Protein AF-K5CPZ2-F1 (afdb_monomer_lite)

Structure (mmCIF, N/CA/C/O backbone):
data_AF-K5CPZ2-F1
#
_entry.id   AF-K5CPZ2-F1
#
loop_
_atom_site.group_PDB
_atom_site.id
_atom_site.type_symbol
_atom_site.label_atom_id
_atom_site.label_alt_id
_atom_site.label_comp_id
_atom_site.label_asym_id
_atom_site.label_entity_id
_atom_site.label_seq_id
_atom_site.pdbx_PDB_ins_code
_atom_site.Cartn_x
_atom_site.Cartn_y
_atom_site.Cartn_z
_atom_site.occupancy
_atom_site.B_iso_or_equiv
_atom_site.auth_seq_id
_atom_site.auth_comp_id
_atom_site.auth_asym_id
_atom_site.auth_atom_id
_atom_site.pdbx_PDB_model_num
ATOM 1 N N . MET A 1 1 ? -1.931 34.392 11.002 1.00 60.34 1 MET A N 1
ATOM 2 C CA . MET A 1 1 ? -0.733 35.087 10.470 1.00 60.34 1 MET A CA 1
ATOM 3 C C . MET A 1 1 ? 0.086 34.221 9.516 1.00 60.34 1 MET A C 1
ATOM 5 O O . MET A 1 1 ? 0.425 34.703 8.446 1.00 60.34 1 MET A O 1
ATOM 9 N N . THR A 1 2 ? 0.396 32.967 9.857 1.00 74.12 2 THR A N 1
ATOM 10 C CA . THR A 1 2 ? 1.264 32.082 9.046 1.00 74.12 2 THR A CA 1
ATOM 11 C C . THR A 1 2 ? 0.747 31.821 7.627 1.00 74.12 2 THR A C 1
ATOM 13 O O . THR A 1 2 ? 1.532 31.795 6.687 1.00 74.12 2 THR A O 1
ATOM 16 N N . THR A 1 3 ? -0.570 31.722 7.444 1.00 72.00 3 THR A N 1
ATOM 17 C CA . THR A 1 3 ? -1.214 31.569 6.127 1.00 72.00 3 THR A CA 1
ATOM 18 C C . THR A 1 3 ? -1.047 32.790 5.220 1.00 72.00 3 THR A C 1
ATOM 20 O O . THR A 1 3 ? -0.845 32.637 4.022 1.00 72.00 3 THR A O 1
ATOM 23 N N . ILE A 1 4 ? -1.066 34.003 5.779 1.00 77.56 4 ILE A N 1
ATOM 24 C CA . ILE A 1 4 ? -0.831 35.244 5.020 1.00 77.56 4 ILE A CA 1
ATOM 25 C C . ILE A 1 4 ? 0.628 35.294 4.548 1.00 77.56 4 ILE A C 1
ATOM 27 O O . ILE A 1 4 ? 0.902 35.601 3.392 1.00 77.56 4 ILE A O 1
ATOM 31 N N . LEU A 1 5 ? 1.563 34.915 5.423 1.00 76.44 5 LEU A N 1
ATOM 32 C CA . LEU A 1 5 ? 2.985 34.774 5.095 1.00 76.44 5 LEU A CA 1
ATOM 33 C C . LEU A 1 5 ? 3.212 33.765 3.960 1.00 76.44 5 LEU A C 1
ATOM 35 O O . LEU A 1 5 ? 3.989 34.025 3.043 1.00 76.44 5 LEU A O 1
ATOM 39 N N . ALA A 1 6 ? 2.490 32.645 3.987 1.00 70.81 6 ALA A N 1
ATOM 40 C CA . ALA A 1 6 ? 2.559 31.622 2.951 1.00 70.81 6 ALA A CA 1
ATOM 41 C C . ALA A 1 6 ? 2.149 32.149 1.569 1.00 70.81 6 ALA A C 1
ATOM 43 O O . ALA A 1 6 ? 2.820 31.844 0.586 1.00 70.81 6 ALA A O 1
ATOM 44 N N . LEU A 1 7 ? 1.107 32.986 1.496 1.00 76.06 7 LEU A N 1
ATOM 45 C CA . LEU A 1 7 ? 0.653 33.599 0.242 1.00 76.06 7 LEU A CA 1
ATOM 46 C C . LEU A 1 7 ? 1.695 34.547 -0.364 1.00 76.06 7 LEU A C 1
ATOM 48 O O . LEU A 1 7 ? 1.800 34.626 -1.576 1.00 76.06 7 LEU A O 1
ATOM 52 N N . VAL A 1 8 ? 2.514 35.223 0.442 1.00 79.00 8 VAL A N 1
ATOM 53 C CA . VAL A 1 8 ? 3.599 36.078 -0.084 1.00 79.00 8 VAL A CA 1
ATOM 54 C C . VAL A 1 8 ? 4.792 35.242 -0.567 1.00 79.00 8 VAL A C 1
ATOM 56 O O . VAL A 1 8 ? 5.501 35.613 -1.503 1.00 79.00 8 VAL A O 1
ATOM 59 N N . ILE A 1 9 ? 5.035 34.100 0.077 1.00 79.31 9 ILE A N 1
ATOM 60 C CA . ILE A 1 9 ? 6.154 33.202 -0.240 1.00 79.31 9 ILE A CA 1
ATOM 61 C C . ILE A 1 9 ? 5.855 32.349 -1.483 1.00 79.31 9 ILE A C 1
ATOM 63 O O . ILE A 1 9 ? 6.779 32.005 -2.229 1.00 79.31 9 ILE A O 1
ATOM 67 N N . ILE A 1 10 ? 4.580 32.031 -1.734 1.00 79.50 10 ILE A N 1
ATOM 68 C CA . ILE A 1 10 ? 4.156 31.134 -2.817 1.00 79.50 10 ILE A CA 1
ATOM 69 C C . ILE A 1 10 ? 4.557 31.654 -4.202 1.00 79.50 10 ILE A C 1
ATOM 71 O O . ILE A 1 10 ? 5.011 30.865 -5.035 1.00 79.50 10 ILE A O 1
ATOM 75 N N . ASP A 1 11 ? 4.485 32.971 -4.400 1.00 78.06 11 ASP A N 1
ATOM 76 C CA . ASP A 1 11 ? 4.801 33.634 -5.667 1.00 78.06 11 ASP A CA 1
ATOM 77 C C . ASP A 1 11 ? 6.312 33.670 -5.937 1.00 78.06 11 ASP A C 1
ATOM 79 O O . ASP A 1 11 ? 6.737 33.679 -7.090 1.00 78.06 11 ASP A O 1
ATOM 83 N N . LYS A 1 12 ? 7.145 33.626 -4.885 1.00 82.00 12 LYS A N 1
ATOM 84 C CA . LYS A 1 12 ? 8.615 33.645 -5.005 1.00 82.00 12 LYS A CA 1
ATOM 85 C C . LYS A 1 12 ? 9.232 32.254 -5.158 1.00 82.00 12 LYS A C 1
ATOM 87 O O . LYS A 1 12 ? 10.165 32.074 -5.933 1.00 82.00 12 LYS A O 1
ATOM 92 N N . VAL A 1 13 ? 8.756 31.275 -4.386 1.00 81.69 13 VAL A N 1
ATOM 93 C CA . VAL A 1 13 ? 9.360 29.925 -4.306 1.00 81.69 13 VAL A CA 1
ATOM 94 C C . VAL A 1 13 ? 8.735 28.958 -5.316 1.00 81.69 13 VAL A C 1
ATOM 96 O O . VAL A 1 13 ? 9.373 27.994 -5.753 1.00 81.69 13 VAL A O 1
ATOM 99 N N . GLY A 1 14 ? 7.493 29.225 -5.717 1.00 81.88 14 GLY A N 1
ATOM 100 C CA . GLY A 1 14 ? 6.707 28.362 -6.582 1.00 81.88 14 GLY A CA 1
ATOM 101 C C . GLY A 1 14 ? 5.971 27.267 -5.805 1.00 81.88 14 GLY A C 1
ATOM 102 O O . GLY A 1 14 ? 6.517 26.592 -4.927 1.00 81.88 14 GLY A O 1
ATOM 103 N N . ARG A 1 15 ? 4.710 27.048 -6.190 1.00 83.56 15 ARG A N 1
ATOM 104 C CA . ARG A 1 15 ? 3.744 26.157 -5.520 1.00 83.56 15 ARG A CA 1
ATOM 105 C C . ARG A 1 15 ? 4.263 24.736 -5.301 1.00 83.56 15 ARG A C 1
ATOM 107 O O . ARG A 1 15 ? 4.222 24.220 -4.190 1.00 83.56 15 ARG A O 1
ATOM 114 N N . LYS A 1 16 ? 4.805 24.113 -6.353 1.00 84.62 16 LYS A N 1
ATOM 115 C CA . LYS A 1 16 ? 5.287 22.721 -6.312 1.00 84.62 16 LYS A CA 1
ATOM 116 C C . LYS A 1 16 ? 6.431 22.539 -5.309 1.00 84.62 16 LYS A C 1
ATOM 118 O O . LYS A 1 16 ? 6.420 21.586 -4.539 1.00 84.62 16 LYS A O 1
ATOM 123 N N . LYS A 1 17 ? 7.399 23.461 -5.293 1.00 85.38 17 LYS A N 1
ATOM 124 C CA . LYS A 1 17 ? 8.541 23.407 -4.368 1.00 85.38 17 LYS A CA 1
ATOM 125 C C . LYS A 1 17 ? 8.099 23.644 -2.924 1.00 85.38 17 LYS A C 1
ATOM 127 O O . LYS A 1 17 ? 8.546 22.928 -2.034 1.00 85.38 17 LYS A O 1
ATOM 132 N N . LEU A 1 18 ? 7.171 24.577 -2.702 1.00 85.69 18 LEU A N 1
ATOM 133 C CA . LEU A 1 18 ? 6.622 24.863 -1.374 1.00 85.69 18 LEU A CA 1
ATOM 134 C C . LEU A 1 18 ? 5.892 23.653 -0.757 1.00 85.69 18 LEU A C 1
ATOM 136 O O . LEU A 1 18 ? 5.996 23.413 0.448 1.00 85.69 18 LEU A O 1
ATOM 140 N N . VAL A 1 19 ? 5.206 22.850 -1.581 1.00 88.62 19 VAL A N 1
ATOM 141 C CA . VAL A 1 19 ? 4.603 21.581 -1.136 1.00 88.62 19 VAL A CA 1
ATOM 142 C C . VAL A 1 19 ? 5.676 20.589 -0.691 1.00 88.62 19 VAL A C 1
ATOM 144 O O . VAL A 1 19 ? 5.592 20.068 0.416 1.00 88.62 19 VAL A O 1
ATOM 147 N N . TYR A 1 20 ? 6.722 20.378 -1.494 1.00 88.88 20 TYR A N 1
ATOM 148 C CA . TYR A 1 20 ? 7.798 19.448 -1.130 1.00 88.88 20 TYR A CA 1
ATOM 149 C C . TYR A 1 20 ? 8.507 19.835 0.169 1.00 88.88 20 TYR A C 1
ATOM 151 O O . TYR A 1 20 ? 8.677 18.983 1.041 1.00 88.88 20 TYR A O 1
ATOM 159 N N . TYR A 1 21 ? 8.870 21.112 0.333 1.00 89.06 21 TYR A N 1
ATOM 160 C CA . TYR A 1 21 ? 9.529 21.570 1.557 1.00 89.06 21 TYR A CA 1
ATOM 161 C C . TYR A 1 21 ? 8.632 21.400 2.785 1.00 89.06 21 TYR A C 1
ATOM 163 O O . TYR A 1 21 ? 9.081 20.869 3.800 1.00 89.06 21 TYR A O 1
ATOM 171 N N . GLY A 1 22 ? 7.350 21.756 2.691 1.00 89.44 22 GLY A N 1
ATOM 172 C CA . GLY A 1 22 ? 6.429 21.569 3.810 1.00 89.44 22 GLY A CA 1
ATOM 173 C C . GLY A 1 22 ? 6.207 20.108 4.176 1.00 89.44 22 GLY A C 1
ATOM 174 O O . GLY A 1 22 ? 6.285 19.765 5.353 1.00 89.44 22 GLY A O 1
ATOM 175 N N . VAL A 1 23 ? 5.988 19.237 3.185 1.00 91.31 23 VAL A N 1
ATOM 176 C CA . VAL A 1 23 ? 5.825 17.789 3.408 1.00 91.31 23 VAL A CA 1
ATOM 177 C C . VAL A 1 23 ? 7.081 17.192 4.038 1.00 91.31 23 VAL A C 1
ATOM 179 O O . VAL A 1 23 ? 6.968 16.445 5.006 1.00 91.31 23 VAL A O 1
ATOM 182 N N . SER A 1 24 ? 8.275 17.571 3.574 1.00 93.25 24 SER A N 1
ATOM 183 C CA . SER A 1 24 ? 9.522 17.119 4.204 1.00 93.25 24 SER A CA 1
ATOM 184 C C . SER A 1 24 ? 9.638 17.572 5.666 1.00 93.25 24 SER A C 1
ATOM 186 O O . SER A 1 24 ? 9.977 16.760 6.524 1.00 93.25 24 SER A O 1
ATOM 188 N N . GLY A 1 25 ? 9.267 18.819 5.982 1.00 92.12 25 GLY A N 1
ATOM 189 C CA . GLY A 1 25 ? 9.257 19.325 7.359 1.00 92.12 25 GLY A CA 1
ATOM 190 C C . GLY A 1 25 ? 8.255 18.593 8.255 1.00 92.12 25 GLY A C 1
ATOM 191 O O . GLY A 1 25 ? 8.568 18.271 9.401 1.00 92.12 25 GLY A O 1
ATOM 192 N N . MET A 1 26 ? 7.083 18.247 7.718 1.00 93.25 26 MET A N 1
ATOM 193 C CA . MET A 1 26 ? 6.083 17.440 8.422 1.00 93.25 26 MET A CA 1
ATOM 194 C C . MET A 1 26 ? 6.595 16.027 8.726 1.00 93.25 26 MET A C 1
ATOM 196 O O . MET A 1 26 ? 6.479 15.576 9.864 1.00 93.25 26 MET A O 1
ATOM 200 N N . VAL A 1 27 ? 7.212 15.354 7.748 1.00 94.62 27 VAL A N 1
ATOM 201 C CA . VAL A 1 27 ? 7.790 14.010 7.931 1.00 94.62 27 VAL A CA 1
ATOM 202 C C . VAL A 1 27 ? 8.879 14.022 9.002 1.00 94.62 27 VAL A C 1
ATOM 204 O O . VAL A 1 27 ? 8.856 13.188 9.903 1.00 94.62 27 VAL A O 1
ATOM 207 N N . VAL A 1 28 ? 9.793 14.994 8.955 1.00 94.44 28 VAL A N 1
ATOM 208 C CA . VAL A 1 28 ? 10.861 15.125 9.960 1.00 94.44 28 VAL A CA 1
ATOM 209 C C . VAL A 1 28 ? 10.276 15.356 11.353 1.00 94.44 28 VAL A C 1
ATOM 211 O O . VAL A 1 28 ? 10.689 14.701 12.307 1.00 94.44 28 VAL A O 1
ATOM 214 N N . SER A 1 29 ? 9.276 16.231 11.470 1.00 92.94 29 SER A N 1
ATOM 215 C CA . SER A 1 29 ? 8.622 16.511 12.754 1.00 92.94 29 SER A CA 1
ATOM 216 C C . SER A 1 29 ? 7.968 15.263 13.346 1.00 92.94 29 SER A C 1
ATOM 218 O O . SER A 1 29 ? 8.125 14.992 14.532 1.00 92.94 29 SER A O 1
ATOM 220 N N . LEU A 1 30 ? 7.276 14.471 12.521 1.00 93.31 30 LEU A N 1
ATOM 221 C CA . LEU A 1 30 ? 6.636 13.227 12.953 1.00 93.31 30 LEU A CA 1
ATOM 222 C C . LEU A 1 30 ? 7.654 12.166 13.380 1.00 93.31 30 LEU A C 1
ATOM 224 O O . LEU A 1 30 ? 7.434 11.495 14.385 1.00 93.31 30 LEU A O 1
ATOM 228 N N . ILE A 1 31 ? 8.778 12.041 12.668 1.00 93.56 31 ILE A N 1
ATOM 229 C CA . ILE A 1 31 ? 9.867 11.138 13.064 1.00 93.56 31 ILE A CA 1
ATOM 230 C C . ILE A 1 31 ? 10.432 11.556 14.426 1.00 93.56 31 ILE A C 1
ATOM 232 O O . ILE A 1 31 ? 10.610 10.707 15.293 1.00 93.56 31 ILE A O 1
ATOM 236 N N . LEU A 1 32 ? 10.671 12.851 14.648 1.00 88.94 32 LEU A N 1
ATOM 237 C CA . LEU A 1 32 ? 11.219 13.358 15.912 1.00 88.94 32 LEU A CA 1
ATOM 238 C C . LEU A 1 32 ? 10.242 13.209 17.084 1.00 88.94 32 LEU A C 1
ATOM 240 O O . LEU A 1 32 ? 10.661 12.846 18.181 1.00 88.94 32 LEU A O 1
ATOM 244 N N . ILE A 1 33 ? 8.943 13.417 16.851 1.00 90.88 33 ILE A N 1
ATOM 245 C CA . ILE A 1 33 ? 7.898 13.133 17.845 1.00 90.88 33 ILE A CA 1
ATOM 246 C C . ILE A 1 33 ? 7.850 11.627 18.145 1.00 90.88 33 ILE A C 1
ATOM 248 O O . ILE A 1 33 ? 7.795 11.236 19.308 1.00 90.88 33 ILE A O 1
ATOM 252 N N . GLY A 1 34 ? 7.933 10.773 17.122 1.00 87.44 34 GLY A N 1
ATOM 253 C CA . GLY A 1 34 ? 7.995 9.320 17.298 1.00 87.44 34 GLY A CA 1
ATOM 254 C C . GLY A 1 34 ? 9.217 8.874 18.105 1.00 87.44 34 GLY A C 1
ATOM 255 O O . GLY A 1 34 ? 9.087 8.080 19.033 1.00 87.44 34 GLY A O 1
ATOM 256 N N . LEU A 1 35 ? 10.395 9.434 17.818 1.00 87.44 35 LEU A N 1
ATOM 257 C CA . LEU A 1 35 ? 11.619 9.176 18.582 1.00 87.44 35 LEU A CA 1
ATOM 258 C C . LEU A 1 35 ? 11.507 9.651 20.033 1.00 87.44 35 LEU A C 1
ATOM 260 O O . LEU A 1 35 ? 12.000 8.966 20.927 1.00 87.44 35 LEU A O 1
ATOM 264 N N . TYR A 1 36 ? 10.833 10.776 20.282 1.00 87.50 36 TYR A N 1
ATOM 265 C CA . TYR A 1 36 ? 10.549 11.232 21.642 1.00 87.50 36 TYR A CA 1
ATOM 266 C C . TYR A 1 36 ? 9.700 10.214 22.413 1.00 87.50 36 TYR A C 1
ATOM 268 O O . TYR A 1 36 ? 10.020 9.908 23.555 1.00 87.50 36 TYR A O 1
ATOM 276 N N . PHE A 1 37 ? 8.674 9.623 21.798 1.00 86.19 37 PHE A N 1
ATOM 277 C CA . PHE A 1 37 ? 7.876 8.589 22.467 1.00 86.19 37 PHE A CA 1
ATOM 278 C C . PHE A 1 37 ? 8.638 7.276 22.704 1.00 86.19 37 PHE A C 1
ATOM 280 O O . PHE A 1 37 ? 8.313 6.560 23.644 1.00 86.19 37 PHE A O 1
ATOM 287 N N . LEU A 1 38 ? 9.651 6.959 21.890 1.00 83.69 38 LEU A N 1
ATOM 288 C CA . LEU A 1 38 ? 10.445 5.733 22.042 1.00 83.69 38 LEU A CA 1
ATOM 289 C C . LEU A 1 38 ? 11.612 5.873 23.031 1.00 83.69 38 LEU A C 1
ATOM 291 O O . LEU A 1 38 ? 11.904 4.936 23.766 1.00 83.69 38 LEU A O 1
ATOM 295 N N . PHE A 1 39 ? 12.293 7.022 23.044 1.00 84.31 39 PHE A N 1
ATOM 296 C CA . PHE A 1 39 ? 13.533 7.226 23.809 1.00 84.31 39 PHE A CA 1
ATOM 297 C C . PHE A 1 39 ? 13.438 8.336 24.864 1.00 84.31 39 PHE A C 1
ATOM 299 O O . PHE A 1 39 ? 14.357 8.496 25.670 1.00 84.31 39 PHE A O 1
ATOM 306 N N . GLY A 1 40 ? 12.349 9.108 24.884 1.00 76.19 40 GLY A N 1
ATOM 307 C CA . GLY A 1 40 ? 12.205 10.304 25.718 1.00 76.19 40 GLY A CA 1
ATOM 308 C C . GLY A 1 40 ? 12.276 10.029 27.216 1.00 76.19 40 GLY A C 1
ATOM 309 O O . GLY A 1 40 ? 12.903 10.810 27.931 1.00 76.19 40 GLY A O 1
ATOM 310 N N . GLU A 1 41 ? 11.731 8.898 27.678 1.00 71.94 41 GLU A N 1
ATOM 311 C CA . GLU A 1 41 ? 11.833 8.481 29.085 1.00 71.94 41 GLU A CA 1
ATOM 312 C C . GLU A 1 41 ? 13.268 8.085 29.461 1.00 71.94 41 GLU A C 1
ATOM 314 O O . GLU A 1 41 ? 13.763 8.479 30.513 1.00 71.94 41 GLU A O 1
ATOM 319 N N . THR A 1 42 ? 13.982 7.379 28.575 1.00 76.44 42 THR A N 1
ATOM 320 C CA . THR A 1 42 ? 15.369 6.940 28.832 1.00 76.44 42 THR A CA 1
ATOM 321 C C . THR A 1 42 ? 16.382 8.086 28.826 1.00 76.44 42 THR A C 1
ATOM 323 O O . THR A 1 42 ? 17.386 8.029 29.530 1.00 76.44 42 THR A O 1
ATOM 326 N N . LEU A 1 43 ? 16.116 9.137 28.045 1.00 75.31 43 LEU A N 1
ATOM 327 C CA . LEU A 1 43 ? 16.991 10.301 27.879 1.00 75.31 43 LEU A CA 1
ATOM 328 C C . LEU A 1 43 ? 16.560 11.507 28.735 1.00 75.31 43 LEU A C 1
ATOM 330 O O . LEU A 1 43 ? 17.177 12.566 28.638 1.00 75.31 43 LEU A O 1
ATOM 334 N N . ASN A 1 44 ? 15.514 11.356 29.560 1.00 78.69 44 ASN A N 1
ATOM 335 C CA . ASN A 1 44 ? 14.931 12.398 30.415 1.00 78.69 44 ASN A CA 1
ATOM 336 C C . ASN A 1 44 ? 14.679 13.729 29.670 1.00 78.69 44 ASN A C 1
ATOM 338 O O . ASN A 1 44 ? 15.002 14.821 30.148 1.00 78.69 44 ASN A O 1
ATOM 342 N N . VAL A 1 45 ? 14.150 13.640 28.445 1.00 79.81 45 VAL A N 1
ATOM 343 C CA . VAL A 1 45 ? 13.950 14.806 27.573 1.00 79.81 45 VAL A CA 1
ATOM 344 C C . VAL A 1 45 ? 12.695 15.570 28.001 1.00 79.81 45 VAL A C 1
ATOM 346 O O . VAL A 1 45 ? 11.605 15.006 28.105 1.00 79.81 45 VAL A O 1
ATOM 349 N N . SER A 1 46 ? 12.833 16.884 28.203 1.00 84.62 46 SER A N 1
ATOM 350 C CA . SER A 1 46 ? 11.728 17.768 28.599 1.00 84.62 46 SER A CA 1
ATOM 351 C C . SER A 1 46 ? 10.554 17.729 27.609 1.00 84.62 46 SER A C 1
ATOM 353 O O . SER A 1 46 ? 10.748 17.699 26.393 1.00 84.62 46 SER A O 1
ATOM 355 N N . SER A 1 47 ? 9.326 17.832 28.124 1.00 83.06 47 SER A N 1
ATOM 356 C CA . SER A 1 47 ? 8.085 17.932 27.336 1.00 83.06 47 SER A CA 1
ATOM 357 C C . SER A 1 47 ? 8.035 19.156 26.411 1.00 83.06 47 SER A C 1
ATOM 359 O O . SER A 1 47 ? 7.291 19.166 25.428 1.00 83.06 47 SER A O 1
ATOM 361 N N . LEU A 1 48 ? 8.879 20.164 26.663 1.00 86.88 48 LEU A N 1
ATOM 362 C CA . LEU A 1 48 ? 9.078 21.297 25.758 1.00 86.88 48 LEU A CA 1
ATOM 363 C C . LEU A 1 48 ? 9.594 20.860 24.383 1.00 86.88 48 LEU A C 1
ATOM 365 O O . LEU A 1 48 ? 9.231 21.470 23.380 1.00 86.88 48 LEU A O 1
ATOM 369 N N . PHE A 1 49 ? 10.392 19.792 24.316 1.00 85.75 49 PHE A N 1
ATOM 370 C CA . PHE A 1 49 ? 10.893 19.251 23.054 1.00 85.75 49 PHE A CA 1
ATOM 371 C C . PHE A 1 49 ? 9.731 18.811 22.156 1.00 85.75 49 PHE A C 1
ATOM 373 O O . PHE A 1 49 ? 9.627 19.255 21.014 1.00 85.75 49 PHE A O 1
ATOM 380 N N . LEU A 1 50 ? 8.796 18.024 22.700 1.00 88.62 50 LEU A N 1
ATOM 381 C CA . LEU A 1 50 ? 7.598 17.591 21.979 1.00 88.62 50 LEU A CA 1
ATOM 382 C C . LEU A 1 50 ? 6.760 18.787 21.518 1.00 88.62 50 LEU A C 1
ATOM 384 O O . LEU A 1 50 ? 6.334 18.825 20.364 1.00 88.62 50 LEU A O 1
ATOM 388 N N . LEU A 1 51 ? 6.562 19.779 22.391 1.00 90.38 51 LEU A N 1
ATOM 389 C CA . LEU A 1 51 ? 5.785 20.972 22.056 1.00 90.38 51 LEU A CA 1
ATOM 390 C C . LEU A 1 51 ? 6.401 21.742 20.879 1.00 90.38 51 LEU A C 1
ATOM 392 O O . LEU A 1 51 ? 5.678 22.151 19.971 1.00 90.38 51 LEU A O 1
ATOM 396 N N . VAL A 1 52 ? 7.726 21.908 20.861 1.00 92.50 52 VAL A N 1
ATOM 397 C CA . VAL A 1 52 ? 8.434 22.605 19.776 1.00 92.50 52 VAL A CA 1
ATOM 398 C C . VAL A 1 52 ? 8.244 21.885 18.442 1.00 92.50 52 VAL A C 1
ATOM 400 O O . VAL A 1 52 ? 7.872 22.530 17.460 1.00 92.50 52 VAL A O 1
ATOM 403 N N . PHE A 1 53 ? 8.426 20.562 18.387 1.00 91.88 53 PHE A N 1
ATOM 404 C CA . PHE A 1 53 ? 8.239 19.816 17.132 1.00 91.88 53 PHE A CA 1
ATOM 405 C C . PHE A 1 53 ? 6.783 19.740 16.697 1.00 91.88 53 PHE A C 1
ATOM 407 O O . PHE A 1 53 ? 6.499 19.782 15.500 1.00 91.88 53 PHE A O 1
ATOM 414 N N . PHE A 1 54 ? 5.851 19.699 17.645 1.00 91.75 54 PHE A N 1
ATOM 415 C CA . PHE A 1 54 ? 4.432 19.763 17.332 1.00 91.75 54 PHE A CA 1
ATOM 416 C C . PHE A 1 54 ? 4.046 21.121 16.725 1.00 91.75 54 PHE A C 1
ATOM 418 O O . PHE A 1 54 ? 3.380 21.179 15.691 1.00 91.75 54 PHE A O 1
ATOM 425 N N . LEU A 1 55 ? 4.517 22.229 17.304 1.00 91.56 55 LEU A N 1
ATOM 426 C CA . LEU A 1 55 ? 4.290 23.565 16.745 1.00 91.56 55 LEU A CA 1
ATOM 427 C C . LEU A 1 55 ? 4.982 23.744 15.389 1.00 91.56 55 LEU A C 1
ATOM 429 O O . LEU A 1 55 ? 4.407 24.351 14.484 1.00 91.56 55 LEU A O 1
ATOM 433 N N . PHE A 1 56 ? 6.178 23.178 15.221 1.00 92.00 56 PHE A N 1
ATOM 434 C CA . PHE A 1 56 ? 6.885 23.177 13.943 1.00 92.00 56 PHE A CA 1
ATOM 435 C C . PHE A 1 56 ? 6.121 22.385 12.869 1.00 92.00 56 PHE A C 1
ATOM 437 O O . PHE A 1 56 ? 5.961 22.875 11.751 1.00 92.00 56 PHE A O 1
ATOM 444 N N . TYR A 1 57 ? 5.541 21.233 13.218 1.00 93.31 57 TYR A N 1
ATOM 445 C CA . TYR A 1 57 ? 4.648 20.482 12.333 1.00 93.31 57 TYR A CA 1
ATOM 446 C C . TYR A 1 57 ? 3.448 21.328 11.883 1.00 93.31 57 TYR A C 1
ATOM 448 O O . TYR A 1 57 ? 3.174 21.437 10.683 1.00 93.31 57 TYR A O 1
ATOM 456 N N . VAL A 1 58 ? 2.757 21.976 12.830 1.00 90.44 58 VAL A N 1
ATOM 457 C CA . VAL A 1 58 ? 1.604 22.845 12.532 1.00 90.44 58 VAL A CA 1
ATOM 458 C C . VAL A 1 58 ? 2.019 24.011 11.633 1.00 90.44 58 VAL A C 1
ATOM 460 O O . VAL A 1 58 ? 1.305 24.347 10.685 1.00 90.44 58 VAL A O 1
ATOM 463 N N . PHE A 1 59 ? 3.191 24.597 11.878 1.00 90.69 59 PHE A N 1
ATOM 464 C CA . PHE A 1 59 ? 3.750 25.656 11.045 1.00 90.69 59 PHE A CA 1
ATOM 465 C C . PHE A 1 59 ? 4.023 25.181 9.608 1.00 90.69 59 PHE A C 1
ATOM 467 O O . PHE A 1 59 ? 3.565 25.821 8.656 1.00 90.69 59 PHE A O 1
ATOM 474 N N . CYS A 1 60 ? 4.701 24.042 9.432 1.00 89.62 60 CYS A N 1
ATOM 475 C CA . CYS A 1 60 ? 4.975 23.459 8.115 1.00 89.62 60 CYS A CA 1
ATOM 476 C C . CYS A 1 60 ? 3.688 23.129 7.349 1.00 89.62 60 CYS A C 1
ATOM 478 O O . CYS A 1 60 ? 3.605 23.390 6.146 1.00 89.62 60 CYS A O 1
ATOM 480 N N . CYS A 1 61 ? 2.670 22.611 8.038 1.00 88.56 61 CYS A N 1
ATOM 481 C CA . CYS A 1 61 ? 1.364 22.328 7.448 1.00 88.56 61 CYS A CA 1
ATOM 482 C C . CYS A 1 61 ? 0.654 23.615 6.988 1.00 88.56 61 CYS A C 1
ATOM 484 O O . CYS A 1 61 ? 0.204 23.708 5.841 1.00 88.56 61 CYS A O 1
ATOM 486 N N . ALA A 1 62 ? 0.625 24.640 7.847 1.00 86.31 62 ALA A N 1
ATOM 487 C CA . ALA A 1 62 ? -0.038 25.912 7.568 1.00 86.31 62 ALA A CA 1
ATOM 488 C C . ALA A 1 62 ? 0.579 26.667 6.378 1.00 86.31 62 ALA A C 1
ATOM 490 O O . ALA A 1 62 ? -0.156 27.272 5.594 1.00 86.31 62 ALA A O 1
ATOM 491 N N . VAL A 1 63 ? 1.909 26.629 6.230 1.00 85.88 63 VAL A N 1
ATOM 492 C CA . VAL A 1 63 ? 2.623 27.325 5.143 1.00 85.88 63 VAL A CA 1
ATOM 493 C C . VAL A 1 63 ? 2.568 26.562 3.816 1.00 85.88 63 VAL A C 1
ATOM 495 O O . VAL A 1 63 ? 2.689 27.160 2.750 1.00 85.88 63 VAL A O 1
ATOM 498 N N . SER A 1 64 ? 2.372 25.248 3.866 1.00 88.25 64 SER A N 1
ATOM 499 C CA . SER A 1 64 ? 2.463 24.380 2.698 1.00 88.25 64 SER A CA 1
ATOM 500 C C . SER A 1 64 ? 1.085 23.992 2.165 1.00 88.25 64 SER A C 1
ATOM 502 O O . SER A 1 64 ? 0.467 24.760 1.429 1.00 88.25 64 SER A O 1
ATOM 504 N N . ILE A 1 65 ? 0.578 22.816 2.539 1.00 83.88 65 ILE A N 1
ATOM 505 C CA . ILE A 1 65 ? -0.633 22.221 1.963 1.00 83.88 65 ILE A CA 1
ATOM 506 C C . ILE A 1 65 ? -1.845 23.132 2.166 1.00 83.88 65 ILE A C 1
ATOM 508 O O . ILE A 1 65 ? -2.591 23.358 1.215 1.00 83.88 65 ILE A O 1
ATOM 512 N N . CYS A 1 66 ? -2.010 23.709 3.359 1.00 81.81 66 CYS A N 1
ATOM 513 C CA . CYS A 1 66 ? -3.172 24.542 3.659 1.00 81.81 66 CYS A CA 1
ATOM 514 C C . CYS A 1 66 ? -3.268 25.752 2.722 1.00 81.81 66 CYS A C 1
ATOM 516 O O . CYS A 1 66 ? -4.324 25.989 2.151 1.00 81.81 66 CYS A O 1
ATOM 518 N N . ALA A 1 67 ? -2.180 26.494 2.510 1.00 82.62 67 ALA A N 1
ATOM 519 C CA . ALA A 1 67 ? -2.201 27.669 1.639 1.00 82.62 67 ALA A CA 1
ATOM 520 C C . ALA A 1 67 ? -2.230 27.294 0.146 1.00 82.62 67 ALA A C 1
ATOM 522 O O . ALA A 1 67 ? -2.987 27.878 -0.631 1.00 82.62 67 ALA A O 1
ATOM 523 N N . VAL A 1 68 ? -1.435 26.299 -0.260 1.00 84.69 68 VAL A N 1
ATOM 524 C CA . VAL A 1 68 ? -1.284 25.930 -1.675 1.00 84.69 68 VAL A CA 1
ATOM 525 C C . VAL A 1 68 ? -2.569 25.322 -2.243 1.00 84.69 68 VAL A C 1
ATOM 527 O O . VAL A 1 68 ? -2.915 25.620 -3.385 1.00 84.69 68 VAL A O 1
ATOM 530 N N . VAL A 1 69 ? -3.305 24.516 -1.469 1.00 83.38 69 VAL A N 1
ATOM 531 C CA . VAL A 1 69 ? -4.548 23.877 -1.941 1.00 83.38 69 VAL A CA 1
ATOM 532 C C . VAL A 1 69 ? -5.621 24.913 -2.278 1.00 83.38 69 VAL A C 1
ATOM 534 O O . VAL A 1 69 ? -6.239 24.811 -3.336 1.00 83.38 69 VAL A O 1
ATOM 537 N N . PHE A 1 70 ? -5.807 25.948 -1.452 1.00 80.06 70 PHE A N 1
ATOM 538 C CA . PHE A 1 70 ? -6.788 26.999 -1.752 1.00 80.06 70 PHE A CA 1
ATOM 539 C C . PHE A 1 70 ? -6.420 27.799 -3.008 1.00 80.06 70 PHE A C 1
ATOM 541 O O . PHE A 1 70 ? -7.302 28.131 -3.802 1.00 80.06 70 PHE A O 1
ATOM 548 N N . VAL A 1 71 ? -5.128 28.054 -3.235 1.00 82.69 71 VAL A N 1
ATOM 549 C CA . VAL A 1 71 ? -4.661 28.718 -4.461 1.00 82.69 71 VAL A CA 1
ATOM 550 C C . VAL A 1 71 ? -4.894 27.825 -5.681 1.00 82.69 71 VAL A C 1
ATOM 552 O O . VAL A 1 71 ? -5.503 28.272 -6.651 1.00 82.69 71 VAL A O 1
ATOM 555 N N . LEU A 1 72 ? -4.495 26.551 -5.623 1.00 83.12 72 LEU A N 1
ATOM 556 C CA . LEU A 1 72 ? -4.657 25.605 -6.733 1.00 83.12 72 LEU A CA 1
ATOM 557 C C . LEU A 1 72 ? -6.122 25.390 -7.118 1.00 83.12 72 LEU A C 1
ATOM 559 O O . LEU A 1 72 ? -6.450 25.404 -8.303 1.00 83.12 72 LEU A O 1
ATOM 563 N N . LEU A 1 73 ? -7.012 25.233 -6.135 1.00 81.31 73 LEU A N 1
ATOM 564 C CA . LEU A 1 73 ? -8.442 25.088 -6.402 1.00 81.31 73 LEU A CA 1
ATOM 565 C C . LEU A 1 73 ? -8.999 26.328 -7.112 1.00 81.31 73 LEU A C 1
ATOM 567 O O . LEU A 1 73 ? -9.780 26.200 -8.053 1.00 81.31 73 LEU A O 1
ATOM 571 N N . SER A 1 74 ? -8.553 27.526 -6.726 1.00 81.06 74 SER A N 1
ATOM 572 C CA . SER A 1 74 ? -8.982 28.762 -7.384 1.00 81.06 74 SER A CA 1
ATOM 573 C C . SER A 1 74 ? -8.474 28.880 -8.829 1.00 81.06 74 SER A C 1
ATOM 575 O O . SER A 1 74 ? -9.177 29.424 -9.678 1.00 81.06 74 SER A O 1
ATOM 577 N N . GLU A 1 75 ? -7.295 28.338 -9.142 1.00 84.31 75 GLU A N 1
ATOM 578 C CA . GLU A 1 75 ? -6.732 28.347 -10.499 1.00 84.31 75 GLU A CA 1
ATOM 579 C C . GLU A 1 75 ? -7.368 27.289 -11.412 1.00 84.31 75 GLU A C 1
ATOM 581 O O . GLU A 1 75 ? -7.488 27.513 -12.615 1.00 84.31 75 GLU A O 1
ATOM 586 N N . MET A 1 76 ? -7.803 26.159 -10.851 1.00 87.19 76 MET A N 1
ATOM 587 C CA . MET A 1 76 ? -8.342 25.024 -11.607 1.00 87.19 76 MET A CA 1
ATOM 588 C C . MET A 1 76 ? -9.735 25.294 -12.193 1.00 87.19 76 MET A C 1
ATOM 590 O O . MET A 1 76 ? -10.061 24.793 -13.269 1.00 87.19 76 MET A O 1
ATOM 594 N N . TYR A 1 77 ? -10.565 26.083 -11.503 1.00 85.62 77 TYR A N 1
ATOM 595 C CA . TYR A 1 77 ? -11.940 26.346 -11.932 1.00 85.62 77 TYR A CA 1
ATOM 596 C C . TYR A 1 77 ? -12.078 27.642 -12.754 1.00 85.62 77 TYR A C 1
ATOM 598 O O . TYR A 1 77 ? -11.497 28.681 -12.398 1.00 85.62 77 TYR A O 1
ATOM 606 N N . PRO A 1 78 ? -12.912 27.630 -13.817 1.00 87.31 78 PRO A N 1
ATOM 607 C CA . PRO A 1 78 ? -13.194 28.826 -14.600 1.00 87.31 78 PRO A CA 1
ATOM 608 C C . PRO A 1 78 ? -13.893 29.892 -13.746 1.00 87.31 78 PRO A C 1
ATOM 610 O O . PRO A 1 78 ? -14.651 29.586 -12.823 1.00 87.31 78 PRO A O 1
ATOM 613 N N . THR A 1 79 ? -13.658 31.166 -14.070 1.00 86.19 79 THR A N 1
ATOM 614 C CA . THR A 1 79 ? -14.071 32.329 -13.257 1.00 86.19 79 THR A CA 1
ATOM 615 C C . THR A 1 79 ? -15.564 32.361 -12.928 1.00 86.19 79 THR A C 1
ATOM 617 O O . THR A 1 79 ? -15.931 32.802 -11.844 1.00 86.19 79 THR A O 1
ATOM 620 N N . LYS A 1 80 ? -16.419 31.831 -13.813 1.00 89.31 80 LYS A N 1
ATOM 621 C CA . LYS A 1 80 ? -17.880 31.784 -13.633 1.00 89.31 80 LYS A CA 1
ATOM 622 C C . LYS A 1 80 ? -18.343 30.893 -12.472 1.00 89.31 80 LYS A C 1
ATOM 624 O O . LYS A 1 80 ? -19.365 31.187 -11.870 1.00 89.31 80 LYS A O 1
ATOM 629 N N . VAL A 1 81 ? -17.618 29.813 -12.163 1.00 89.81 81 VAL A N 1
ATOM 630 C CA . VAL A 1 81 ? -18.028 28.804 -11.155 1.00 89.81 81 VAL A CA 1
ATOM 631 C C . VAL A 1 81 ? -17.069 28.706 -9.971 1.00 89.81 81 VAL A C 1
ATOM 633 O O . VAL A 1 81 ? -17.323 27.966 -9.023 1.00 89.81 81 VAL A O 1
ATOM 636 N N . ARG A 1 82 ? -15.974 29.470 -10.002 1.00 88.12 82 ARG A N 1
ATOM 637 C CA . ARG A 1 82 ? -14.898 29.421 -9.009 1.00 88.12 82 ARG A CA 1
ATOM 638 C C . ARG A 1 82 ? -15.391 29.623 -7.577 1.00 88.12 82 ARG A C 1
ATOM 640 O O . ARG A 1 82 ? -15.010 28.855 -6.704 1.00 88.12 82 ARG A O 1
ATOM 647 N N . GLY A 1 83 ? -16.243 30.623 -7.340 1.00 86.81 83 GLY A N 1
ATOM 648 C CA . GLY A 1 83 ? -16.780 30.902 -6.002 1.00 86.81 83 GLY A CA 1
ATOM 649 C C . GLY A 1 83 ? -17.581 29.723 -5.445 1.00 86.81 83 GLY A C 1
ATOM 650 O O . GLY A 1 83 ? -17.304 29.256 -4.346 1.00 86.81 83 GLY A O 1
ATOM 651 N N . LEU A 1 84 ? -18.501 29.181 -6.251 1.00 89.44 84 LEU A N 1
ATOM 652 C CA . LEU A 1 84 ? -19.327 28.030 -5.879 1.00 89.44 84 LEU A CA 1
ATOM 653 C C . LEU A 1 84 ? -18.470 26.787 -5.585 1.00 89.44 84 LEU A C 1
ATOM 655 O O . LEU A 1 84 ? -18.640 26.145 -4.551 1.00 89.44 84 LEU A O 1
ATOM 659 N N . ALA A 1 85 ? -17.523 26.467 -6.471 1.00 87.69 85 ALA A N 1
ATOM 660 C CA . ALA A 1 85 ? -16.651 25.306 -6.318 1.00 87.69 85 ALA A CA 1
ATOM 661 C C . ALA A 1 85 ? -15.777 25.398 -5.054 1.00 87.69 85 ALA A C 1
ATOM 663 O O . ALA A 1 85 ? -15.639 24.416 -4.323 1.00 87.69 85 ALA A O 1
ATOM 664 N N . MET A 1 86 ? -15.242 26.586 -4.757 1.00 86.88 86 MET A N 1
ATOM 665 C CA . MET A 1 86 ? -14.468 26.833 -3.537 1.00 86.88 86 MET A CA 1
ATOM 666 C C . MET A 1 86 ? -15.320 26.670 -2.271 1.00 86.88 86 MET A C 1
ATOM 668 O O . MET A 1 86 ? -14.856 26.068 -1.301 1.00 86.88 86 MET A O 1
ATOM 672 N N . SER A 1 87 ? -16.570 27.142 -2.277 1.00 89.44 87 SER A N 1
ATOM 673 C CA . SER A 1 87 ? -17.494 26.972 -1.148 1.00 89.44 87 SER A CA 1
ATOM 674 C C . SER A 1 87 ? -17.869 25.508 -0.908 1.00 89.44 87 SER A C 1
ATOM 676 O O . SER A 1 87 ? -17.869 25.072 0.241 1.00 89.44 87 SER A O 1
ATOM 678 N N . ILE A 1 88 ? -18.129 24.730 -1.966 1.00 90.75 88 ILE A N 1
ATOM 679 C CA . ILE A 1 88 ? -18.435 23.292 -1.852 1.00 90.75 88 ILE A CA 1
ATOM 680 C C . ILE A 1 88 ? -17.230 22.526 -1.296 1.00 90.75 88 ILE A C 1
ATOM 682 O O . ILE A 1 88 ? -17.386 21.719 -0.381 1.00 90.75 88 ILE A O 1
ATOM 686 N N . ALA A 1 89 ? -16.023 22.805 -1.799 1.00 86.94 89 ALA A N 1
ATOM 687 C CA . ALA A 1 89 ? -14.799 22.180 -1.299 1.00 86.94 89 ALA A CA 1
ATOM 688 C C . ALA A 1 89 ? -14.545 22.521 0.179 1.00 86.94 89 ALA A C 1
ATOM 690 O O . ALA A 1 89 ? -14.218 21.638 0.971 1.00 86.94 89 ALA A O 1
ATOM 691 N N . GLY A 1 90 ? -14.750 23.785 0.568 1.00 87.94 90 GLY A N 1
ATOM 692 C CA . GLY A 1 90 ? -14.649 24.214 1.962 1.00 87.94 90 GLY A CA 1
ATOM 693 C C . GLY A 1 90 ? -15.675 23.523 2.858 1.00 87.94 90 GLY A C 1
ATOM 694 O O . GLY A 1 90 ? -15.321 23.010 3.914 1.00 87.94 90 GLY A O 1
ATOM 695 N N . PHE A 1 91 ? -16.933 23.450 2.425 1.00 92.06 91 PHE A N 1
ATOM 696 C CA . PHE A 1 91 ? -17.993 22.767 3.165 1.00 92.06 91 PHE A CA 1
ATOM 697 C C . PHE A 1 91 ? -17.699 21.272 3.353 1.00 92.06 91 PHE A C 1
ATOM 699 O O . PHE A 1 91 ? -17.805 20.762 4.467 1.00 92.06 91 PHE A O 1
ATOM 706 N N . ALA A 1 92 ? -17.247 20.586 2.298 1.00 91.31 92 ALA A N 1
ATOM 707 C CA . ALA A 1 92 ? -16.838 19.185 2.374 1.00 91.31 92 ALA A CA 1
ATOM 708 C C . ALA A 1 92 ? -15.661 18.978 3.343 1.00 91.31 92 ALA A C 1
ATOM 710 O O . ALA A 1 92 ? -15.673 18.030 4.129 1.00 91.31 92 ALA A O 1
ATOM 711 N N . LEU A 1 93 ? -14.678 19.888 3.336 1.00 87.69 93 LEU A N 1
ATOM 712 C CA . LEU A 1 93 ? -13.559 19.857 4.278 1.00 87.69 93 LEU A CA 1
ATOM 713 C C . LEU A 1 93 ? -14.043 19.996 5.728 1.00 87.69 93 LEU A C 1
ATOM 715 O O . LEU A 1 93 ? -13.620 19.219 6.579 1.00 87.69 93 LEU A O 1
ATOM 719 N N . TRP A 1 94 ? -14.947 20.939 6.005 1.00 89.94 94 TRP A N 1
ATOM 720 C CA . TRP A 1 94 ? -15.494 21.153 7.350 1.00 89.94 94 TRP A CA 1
ATOM 721 C C . TRP A 1 94 ? -16.363 19.993 7.841 1.00 89.94 94 TRP A C 1
ATOM 723 O O . TRP A 1 94 ? -16.295 19.635 9.015 1.00 89.94 94 TRP A O 1
ATOM 733 N N . ILE A 1 95 ? -17.144 19.363 6.960 1.00 93.88 95 ILE A N 1
ATOM 734 C CA . ILE A 1 95 ? -17.861 18.128 7.306 1.00 93.88 95 ILE A CA 1
ATOM 735 C C . ILE A 1 95 ? -16.865 17.017 7.628 1.00 93.88 95 ILE A C 1
ATOM 737 O O . ILE A 1 95 ? -17.019 16.335 8.638 1.00 93.88 95 ILE A O 1
ATOM 741 N N . GLY A 1 96 ? -15.836 16.841 6.797 1.00 89.38 96 GLY A N 1
ATOM 742 C CA . GLY A 1 96 ? -14.803 15.836 7.024 1.00 89.38 96 GLY A CA 1
ATOM 743 C C . GLY A 1 96 ? -14.117 16.016 8.378 1.00 89.38 96 GLY A C 1
ATOM 744 O O . GLY A 1 96 ? -14.007 15.057 9.140 1.00 89.38 96 GLY A O 1
ATOM 745 N N . THR A 1 97 ? -13.720 17.243 8.726 1.00 87.50 97 THR A N 1
ATOM 746 C CA . THR A 1 97 ? -13.091 17.528 10.025 1.00 87.50 97 THR A CA 1
ATOM 747 C C . THR A 1 97 ? -14.056 17.349 11.193 1.00 87.50 97 THR A C 1
ATOM 749 O O . THR A 1 97 ? -13.653 16.805 12.221 1.00 87.50 97 THR A O 1
ATOM 752 N N . TYR A 1 98 ? -15.328 17.726 11.038 1.00 91.69 98 TYR A N 1
ATOM 753 C CA . TYR A 1 98 ? -16.361 17.476 12.044 1.00 91.69 98 TYR A CA 1
ATOM 754 C C . TYR A 1 98 ? -16.559 15.977 12.296 1.00 91.69 98 TYR A C 1
ATOM 756 O O . TYR A 1 98 ? -16.520 15.535 13.445 1.00 91.69 98 TYR A O 1
ATOM 764 N N . LEU A 1 99 ? -16.712 15.184 11.232 1.00 90.69 99 LEU A N 1
ATOM 765 C CA . LEU A 1 99 ? -16.887 13.736 11.332 1.00 90.69 99 LEU A CA 1
ATOM 766 C C . LEU A 1 99 ? -15.671 13.074 11.971 1.00 90.69 99 LEU A C 1
ATOM 768 O O . LEU A 1 99 ? -15.840 12.283 12.890 1.00 90.69 99 LEU A O 1
ATOM 772 N N . ILE A 1 100 ? -14.454 13.429 11.549 1.00 85.81 100 ILE A N 1
ATOM 773 C CA . ILE A 1 100 ? -13.228 12.915 12.176 1.00 85.81 100 ILE A CA 1
ATOM 774 C C . ILE A 1 100 ? -13.209 13.278 13.665 1.00 85.81 100 ILE A C 1
ATOM 776 O O . ILE A 1 100 ? -12.933 12.413 14.494 1.00 85.81 100 ILE A O 1
ATOM 780 N N . GLY A 1 101 ? -13.558 14.515 14.025 1.00 84.44 101 GLY A N 1
ATOM 781 C CA . GLY A 1 101 ? -13.609 14.960 15.419 1.00 84.44 101 GLY A CA 1
ATOM 782 C C . GLY A 1 101 ? -14.596 14.170 16.284 1.00 84.44 101 GLY A C 1
ATOM 783 O O . GLY A 1 101 ? -14.274 13.853 17.425 1.00 84.44 101 GLY A O 1
ATOM 784 N N . GLN A 1 102 ? -15.764 13.811 15.747 1.00 89.69 102 GLN A N 1
ATOM 785 C CA . GLN A 1 102 ? -16.777 13.033 16.475 1.00 89.69 102 GLN A CA 1
ATOM 786 C C . GLN A 1 102 ? -16.489 11.527 16.482 1.00 89.69 102 GLN A C 1
ATOM 788 O O . GLN A 1 102 ? -16.726 10.846 17.479 1.00 89.69 102 GLN A O 1
ATOM 793 N N . LEU A 1 103 ? -15.960 10.995 15.381 1.00 85.25 103 LEU A N 1
ATOM 794 C CA . LEU A 1 103 ? -15.688 9.568 15.235 1.00 85.25 103 LEU A CA 1
ATOM 795 C C . LEU A 1 103 ? -14.423 9.148 15.979 1.00 85.25 103 LEU A C 1
ATOM 797 O O . LEU A 1 103 ? -14.384 8.038 16.493 1.00 85.25 103 LEU A O 1
ATOM 801 N N . THR A 1 104 ? -13.410 10.012 16.092 1.00 83.75 104 THR A N 1
ATOM 802 C CA . THR A 1 104 ? -12.128 9.642 16.722 1.00 83.75 104 THR A CA 1
ATOM 803 C C . THR A 1 104 ? -12.287 9.183 18.182 1.00 83.75 104 THR A C 1
ATOM 805 O O . THR A 1 104 ? -11.772 8.112 18.505 1.00 83.75 104 THR A O 1
ATOM 808 N N . PRO A 1 105 ? -13.027 9.882 19.070 1.00 83.88 105 PRO A N 1
ATOM 809 C CA . PRO A 1 105 ? -13.279 9.399 20.431 1.00 83.88 105 PRO A CA 1
ATOM 810 C C . PRO A 1 105 ? -14.056 8.080 20.460 1.00 83.88 105 PRO A C 1
ATOM 812 O O . PRO A 1 105 ? -13.711 7.178 21.221 1.00 83.88 105 PRO A O 1
ATOM 815 N N . TRP A 1 106 ? -15.072 7.942 19.602 1.00 80.69 106 TRP A N 1
ATOM 816 C CA . TRP A 1 106 ? -15.859 6.713 19.502 1.00 80.69 106 TRP A CA 1
ATOM 817 C C . TRP A 1 106 ? -14.999 5.529 19.042 1.00 80.69 106 TRP A C 1
ATOM 819 O O . TRP A 1 106 ? -15.099 4.441 19.611 1.00 80.69 106 TRP A O 1
ATOM 829 N N . MET A 1 107 ? -14.116 5.744 18.063 1.00 75.75 107 MET A N 1
ATOM 830 C CA . MET A 1 107 ? -13.155 4.746 17.600 1.00 75.75 107 MET A CA 1
ATOM 831 C C . MET A 1 107 ? -12.157 4.384 18.700 1.00 75.75 107 MET A C 1
ATOM 833 O O . MET A 1 107 ? -11.923 3.207 18.915 1.00 75.75 107 MET A O 1
ATOM 837 N N . LEU A 1 108 ? -11.609 5.354 19.436 1.00 72.75 108 LEU A N 1
ATOM 838 C CA . LEU A 1 108 ? -10.663 5.083 20.527 1.00 72.75 108 LEU A CA 1
ATOM 839 C C . LEU A 1 108 ? -11.284 4.266 21.667 1.00 72.75 108 LEU A C 1
ATOM 841 O O . LEU A 1 108 ? -10.607 3.429 22.258 1.00 72.75 108 LEU A O 1
ATOM 845 N N . GLN A 1 109 ? -12.557 4.509 21.979 1.00 75.38 109 GLN A N 1
ATOM 846 C CA . GLN A 1 109 ? -13.259 3.812 23.057 1.00 75.38 109 GLN A CA 1
ATOM 847 C C . GLN A 1 109 ? -13.717 2.413 22.646 1.00 75.38 109 GLN A C 1
ATOM 849 O O . GLN A 1 109 ? -13.608 1.480 23.435 1.00 75.38 109 GLN A O 1
ATOM 854 N N . ASN A 1 110 ? -14.237 2.266 21.425 1.00 71.88 110 ASN A N 1
ATOM 855 C CA . ASN A 1 110 ? -14.840 1.011 20.988 1.00 71.88 110 ASN A CA 1
ATOM 856 C C . ASN A 1 110 ? -13.870 0.160 20.166 1.00 71.88 110 ASN A C 1
ATOM 858 O O . ASN A 1 110 ? -13.776 -1.038 20.391 1.00 71.88 110 ASN A O 1
ATOM 862 N N . LEU A 1 111 ? -13.125 0.745 19.228 1.00 69.19 111 LEU A N 1
ATOM 863 C CA . LEU A 1 111 ? -12.176 0.022 18.382 1.00 69.19 111 LEU A CA 1
ATOM 864 C C . LEU A 1 111 ? -10.788 0.010 19.036 1.00 69.19 111 LEU A C 1
ATOM 866 O O . LEU A 1 111 ? -9.877 0.730 18.631 1.00 69.19 111 LEU A O 1
ATOM 870 N N . THR A 1 112 ? -10.610 -0.812 20.070 1.00 62.69 112 THR A N 1
ATOM 871 C CA . THR A 1 112 ? -9.288 -0.968 20.693 1.00 62.69 112 THR A CA 1
ATOM 872 C C . THR A 1 112 ? -8.311 -1.698 19.749 1.00 62.69 112 THR A C 1
ATOM 874 O O . THR A 1 112 ? -8.735 -2.562 18.969 1.00 62.69 112 THR A O 1
ATOM 877 N N . PRO A 1 113 ? -6.989 -1.417 19.815 1.00 60.22 113 PRO A N 1
ATOM 878 C CA . PRO A 1 113 ? -5.974 -2.121 19.018 1.00 60.22 113 PRO A CA 1
ATOM 879 C C . PRO A 1 113 ? -5.880 -3.624 19.315 1.00 60.22 113 PRO A C 1
ATOM 881 O O . PRO A 1 113 ? -5.348 -4.371 18.496 1.00 60.22 113 PRO A O 1
ATOM 884 N N . ALA A 1 114 ? -6.421 -4.069 20.457 1.00 55.06 114 ALA A N 1
ATOM 885 C CA . ALA A 1 114 ? -6.327 -5.434 20.974 1.00 55.06 114 ALA A CA 1
ATOM 886 C C . ALA A 1 114 ? -6.963 -6.509 20.065 1.00 55.06 114 ALA A C 1
ATOM 888 O O . ALA A 1 114 ? -6.715 -7.695 20.264 1.00 55.06 114 ALA A O 1
ATOM 889 N N . GLY A 1 115 ? -7.761 -6.115 19.064 1.00 54.16 115 GLY A N 1
ATOM 890 C CA . GLY A 1 115 ? -8.387 -7.018 18.089 1.00 54.16 115 GLY A CA 1
ATOM 891 C C . GLY A 1 115 ? -7.684 -7.119 16.729 1.00 54.16 115 GLY A C 1
ATOM 892 O O . GLY A 1 115 ? -8.167 -7.863 15.868 1.00 54.16 115 GLY A O 1
ATOM 893 N N . THR A 1 116 ? -6.594 -6.372 16.507 1.00 60.59 116 THR A N 1
ATOM 894 C CA . THR A 1 116 ? -5.867 -6.367 15.226 1.00 60.59 116 THR A CA 1
ATOM 895 C C . THR A 1 116 ? -4.845 -7.499 15.207 1.00 60.59 116 THR A C 1
ATOM 897 O O . THR A 1 116 ? -3.832 -7.430 15.898 1.00 60.59 116 THR A O 1
ATOM 900 N N . LEU A 1 117 ? -5.097 -8.535 14.407 1.00 60.06 117 LEU A N 1
ATOM 901 C CA . LEU A 1 117 ? -4.117 -9.589 14.142 1.00 60.06 117 LEU A CA 1
ATOM 902 C C . LEU A 1 117 ? -3.469 -9.331 12.783 1.00 60.06 117 LEU A C 1
ATOM 904 O O . LEU A 1 117 ? -4.162 -9.140 11.778 1.00 60.06 117 LEU A O 1
ATOM 908 N N . PHE A 1 118 ? -2.140 -9.302 12.786 1.00 64.06 118 PHE A N 1
ATOM 909 C CA . PHE A 1 118 ? -1.311 -9.100 11.607 1.00 64.06 118 PHE A CA 1
ATOM 910 C C . PHE A 1 118 ? -0.498 -10.369 11.371 1.00 64.06 118 PHE A C 1
ATOM 912 O O . PHE A 1 118 ? 0.521 -10.590 12.023 1.00 64.06 118 PHE A O 1
ATOM 919 N N . ASP A 1 119 ? -0.972 -11.200 10.448 1.00 60.19 119 ASP A N 1
ATOM 920 C CA . ASP A 1 119 ? -0.325 -12.460 10.104 1.00 60.19 119 ASP A CA 1
ATOM 921 C C . ASP A 1 119 ? 0.390 -12.283 8.763 1.00 60.19 119 ASP A C 1
ATOM 923 O O . ASP A 1 119 ? -0.228 -11.990 7.735 1.00 60.19 119 ASP A O 1
ATOM 927 N N . VAL A 1 120 ? 1.714 -12.435 8.764 1.00 66.56 120 VAL A N 1
ATOM 928 C CA . VAL A 1 120 ? 2.544 -12.275 7.564 1.00 66.56 120 VAL A CA 1
ATOM 929 C C . VAL A 1 120 ? 3.409 -13.501 7.356 1.00 66.56 120 VAL A C 1
ATOM 931 O O . VAL A 1 120 ? 4.183 -13.887 8.228 1.00 66.56 120 VAL A O 1
ATOM 934 N N . TYR A 1 121 ? 3.315 -14.072 6.156 1.00 63.66 121 TYR A N 1
ATOM 935 C CA . TYR A 1 121 ? 4.144 -15.181 5.712 1.00 63.66 121 TYR A CA 1
ATOM 936 C C . TYR A 1 121 ? 4.998 -14.759 4.514 1.00 63.66 121 TYR A C 1
ATOM 938 O O . TYR A 1 121 ? 4.514 -14.522 3.398 1.00 63.66 121 TYR A O 1
ATOM 946 N N . LEU A 1 122 ? 6.304 -14.674 4.754 1.00 64.31 122 LEU A N 1
ATOM 947 C CA . LEU A 1 122 ? 7.308 -14.371 3.742 1.00 64.31 122 LEU A CA 1
ATOM 948 C C . LEU A 1 122 ? 7.910 -15.672 3.214 1.00 64.31 122 LEU A C 1
ATOM 950 O O . LEU A 1 122 ? 8.293 -16.541 3.991 1.00 64.31 122 LEU A O 1
ATOM 954 N N . CYS A 1 123 ? 8.034 -15.790 1.892 1.00 62.06 123 CYS A N 1
ATOM 955 C CA . CYS A 1 123 ? 8.798 -16.864 1.270 1.00 62.06 123 CYS A CA 1
ATOM 956 C C . CYS A 1 123 ? 9.950 -16.246 0.475 1.00 62.06 123 CYS A C 1
ATOM 958 O O . CYS A 1 123 ? 9.748 -15.404 -0.403 1.00 62.06 123 CYS A O 1
ATOM 960 N N . GLY A 1 124 ? 11.171 -16.646 0.810 1.00 58.00 124 GLY A N 1
ATOM 961 C CA . GLY A 1 124 ? 12.359 -16.368 0.015 1.00 58.00 124 GLY A CA 1
ATOM 962 C C . GLY A 1 124 ? 12.896 -17.682 -0.526 1.00 58.00 124 GLY A C 1
ATOM 963 O O . GLY A 1 124 ? 13.041 -18.635 0.237 1.00 58.00 124 GLY A O 1
ATOM 964 N N . SER A 1 125 ? 13.187 -17.733 -1.822 1.00 59.75 125 SER A N 1
ATOM 965 C CA . SER A 1 125 ? 13.948 -18.835 -2.405 1.00 59.75 125 SER A CA 1
ATOM 966 C C . SER A 1 125 ? 15.340 -18.326 -2.740 1.00 59.75 125 SER A C 1
ATOM 968 O O . SER A 1 125 ? 15.496 -17.287 -3.386 1.00 59.75 125 SER A O 1
ATOM 970 N N . TYR A 1 126 ? 16.354 -19.058 -2.286 1.00 54.75 126 TYR A N 1
ATOM 971 C CA . TYR A 1 126 ? 17.753 -18.781 -2.589 1.00 54.75 126 TYR A CA 1
ATOM 972 C C . TYR A 1 126 ? 18.329 -19.930 -3.419 1.00 54.75 126 TYR A C 1
ATOM 974 O O . TYR A 1 126 ? 19.019 -20.800 -2.882 1.00 54.75 126 TYR A O 1
ATOM 982 N N . PRO A 1 127 ? 18.039 -19.996 -4.729 1.00 53.28 127 PRO A N 1
ATOM 983 C CA . PRO A 1 127 ? 18.750 -20.920 -5.583 1.00 53.28 127 PRO A CA 1
ATOM 984 C C . PRO A 1 127 ? 20.139 -20.323 -5.825 1.00 53.28 127 PRO A C 1
ATOM 986 O O . PRO A 1 127 ? 20.307 -19.392 -6.607 1.00 53.28 127 PRO A O 1
ATOM 989 N N . GLY A 1 128 ? 21.150 -20.861 -5.141 1.00 53.16 128 GLY A N 1
ATOM 990 C CA . GLY A 1 128 ? 22.566 -20.514 -5.331 1.00 53.16 128 GLY A CA 1
ATOM 991 C C . GLY A 1 128 ? 23.134 -20.863 -6.717 1.00 53.16 128 GLY A C 1
ATOM 992 O O . GLY A 1 128 ? 24.342 -20.801 -6.912 1.00 53.16 128 GLY A O 1
ATOM 993 N N . ALA A 1 129 ? 22.287 -21.226 -7.680 1.00 52.69 129 ALA A N 1
ATOM 994 C CA . ALA A 1 129 ? 22.643 -21.499 -9.061 1.00 52.69 129 ALA A CA 1
ATOM 995 C C . ALA A 1 129 ? 21.770 -20.621 -9.965 1.00 52.69 129 ALA A C 1
ATOM 997 O O . ALA A 1 129 ? 20.545 -20.612 -9.844 1.00 52.69 129 ALA A O 1
ATOM 998 N N . GLY A 1 130 ? 22.416 -19.844 -10.836 1.00 55.94 130 GLY A N 1
ATOM 999 C CA . GLY A 1 130 ? 21.738 -19.000 -11.812 1.00 55.94 130 GLY A CA 1
ATOM 1000 C C . GLY A 1 130 ? 20.752 -19.805 -12.656 1.00 55.94 130 GLY A C 1
ATOM 1001 O O . GLY A 1 130 ? 21.002 -20.955 -13.012 1.00 55.94 130 GLY A O 1
ATOM 1002 N N . TRP A 1 131 ? 19.622 -19.183 -12.964 1.00 58.84 131 TRP A N 1
ATOM 1003 C CA . TRP A 1 131 ? 18.626 -19.747 -13.856 1.00 58.84 131 TRP A CA 1
ATOM 1004 C C . TRP A 1 131 ? 19.118 -19.607 -15.282 1.00 58.84 131 TRP A C 1
ATOM 1006 O O . TRP A 1 131 ? 19.567 -18.536 -15.699 1.00 58.84 131 TRP A O 1
ATOM 1016 N N . VAL A 1 132 ? 19.025 -20.695 -16.028 1.00 56.59 132 VAL A N 1
ATOM 1017 C CA . VAL A 1 132 ? 19.325 -20.694 -17.450 1.00 56.59 132 VAL A CA 1
ATOM 1018 C C . VAL A 1 132 ? 18.082 -20.198 -18.158 1.00 56.59 132 VAL A C 1
ATOM 1020 O O . VAL A 1 132 ? 17.062 -20.884 -18.194 1.00 56.59 132 VAL A O 1
ATOM 1023 N N . ASP A 1 133 ? 18.162 -19.002 -18.717 1.00 59.34 133 ASP A N 1
ATOM 1024 C CA . ASP A 1 133 ? 17.075 -18.454 -19.506 1.00 59.34 133 ASP A CA 1
ATOM 1025 C C . ASP A 1 133 ? 17.193 -18.951 -20.955 1.00 59.34 133 ASP A C 1
ATOM 1027 O O . ASP A 1 133 ? 17.747 -18.272 -21.816 1.00 59.34 133 ASP A O 1
ATOM 1031 N N . ASP A 1 134 ? 16.729 -20.181 -21.202 1.00 56.78 134 ASP A N 1
ATOM 1032 C CA . ASP A 1 134 ? 16.597 -20.775 -22.548 1.00 56.78 134 ASP A CA 1
ATOM 1033 C C . ASP A 1 134 ? 15.129 -20.786 -23.015 1.00 56.78 134 ASP A C 1
ATOM 1035 O O . ASP A 1 134 ? 14.649 -21.705 -23.678 1.00 56.78 134 ASP A O 1
ATOM 1039 N N . THR A 1 135 ? 14.363 -19.778 -22.604 1.00 61.53 135 THR A N 1
ATOM 1040 C CA . THR A 1 135 ? 12.914 -19.747 -22.812 1.00 61.53 135 THR A CA 1
ATOM 1041 C C . THR A 1 135 ? 12.555 -18.991 -24.090 1.00 61.53 135 THR A C 1
ATOM 1043 O O . THR A 1 135 ? 13.320 -18.178 -24.610 1.00 61.53 135 THR A O 1
ATOM 1046 N N . PHE A 1 136 ? 11.342 -19.197 -24.605 1.00 61.12 136 PHE A N 1
ATOM 1047 C CA . PHE A 1 136 ? 10.812 -18.389 -25.712 1.00 61.12 136 PHE A CA 1
ATOM 1048 C C . PHE A 1 136 ? 10.740 -16.887 -25.367 1.00 61.12 136 PHE A C 1
ATOM 1050 O O . PHE A 1 136 ? 10.645 -16.049 -26.260 1.00 61.12 136 PHE A O 1
ATOM 1057 N N . TYR A 1 137 ? 10.827 -16.523 -24.081 1.00 62.34 137 TYR A N 1
ATOM 1058 C CA . TYR A 1 137 ? 10.921 -15.133 -23.655 1.00 62.34 137 TYR A CA 1
ATOM 1059 C C . TYR A 1 137 ? 12.280 -14.507 -23.949 1.00 62.34 137 TYR A C 1
ATOM 1061 O O . TYR A 1 137 ? 12.355 -13.286 -23.991 1.00 62.34 137 TYR A O 1
ATOM 1069 N N . THR A 1 138 ? 13.335 -15.285 -24.172 1.00 63.97 138 THR A N 1
ATOM 1070 C CA . THR A 1 138 ? 14.698 -14.788 -24.419 1.00 63.97 138 THR A CA 1
ATOM 1071 C C . THR A 1 138 ? 15.247 -15.132 -25.787 1.00 63.97 138 THR A C 1
ATOM 1073 O O . THR A 1 138 ? 16.212 -14.510 -26.232 1.00 63.97 138 THR A O 1
ATOM 1076 N N . ARG A 1 139 ? 14.594 -16.039 -26.511 1.00 68.25 139 ARG A N 1
ATOM 1077 C CA . ARG A 1 139 ? 14.968 -16.393 -27.880 1.00 68.25 139 ARG A CA 1
ATOM 1078 C C . ARG A 1 139 ? 14.068 -15.675 -28.889 1.00 68.25 139 ARG A C 1
ATOM 1080 O O . ARG A 1 139 ? 12.863 -15.922 -28.904 1.00 68.25 139 ARG A O 1
ATOM 1087 N N . PRO A 1 140 ? 14.616 -14.806 -29.756 1.00 68.25 140 PRO A N 1
ATOM 1088 C CA . PRO A 1 140 ? 13.825 -14.206 -30.821 1.00 68.25 140 PRO A CA 1
ATOM 1089 C C . PRO A 1 140 ? 13.443 -15.265 -31.865 1.00 68.25 140 PRO A C 1
ATOM 1091 O O . PRO A 1 140 ? 14.269 -16.103 -32.220 1.00 68.25 140 PRO A O 1
ATOM 1094 N N . PHE A 1 141 ? 12.204 -15.202 -32.361 1.00 67.19 141 PHE A N 1
ATOM 1095 C CA . PHE A 1 141 ? 11.668 -16.075 -33.417 1.00 67.19 141 PHE A CA 1
ATOM 1096 C C . PHE A 1 141 ? 11.763 -17.582 -33.120 1.00 67.19 141 PHE A C 1
ATOM 1098 O O . PHE A 1 141 ? 12.003 -18.396 -34.011 1.00 67.19 141 PHE A O 1
ATOM 1105 N N . TYR A 1 142 ? 11.592 -17.975 -31.852 1.00 69.12 142 TYR A N 1
ATOM 1106 C CA . TYR A 1 142 ? 11.548 -19.387 -31.475 1.00 69.12 142 TYR A CA 1
ATOM 1107 C C . TYR A 1 142 ? 10.382 -20.097 -32.188 1.00 69.12 142 TYR A C 1
ATOM 1109 O O . TYR A 1 142 ? 9.236 -19.676 -32.045 1.00 69.12 142 TYR A O 1
ATOM 1117 N N . ALA A 1 143 ? 10.685 -21.159 -32.946 1.00 68.31 143 ALA A N 1
ATOM 1118 C CA . ALA A 1 143 ? 9.726 -21.937 -33.743 1.00 68.31 143 ALA A CA 1
ATOM 1119 C C . ALA A 1 143 ? 8.874 -21.090 -34.717 1.00 68.31 143 ALA A C 1
ATOM 1121 O O . ALA A 1 143 ? 7.664 -21.285 -34.802 1.00 68.31 143 ALA A O 1
ATOM 1122 N N . ASP A 1 144 ? 9.494 -20.115 -35.396 1.00 70.00 144 ASP A N 1
ATOM 1123 C CA . ASP A 1 144 ? 8.821 -19.144 -36.283 1.00 70.00 144 ASP A CA 1
ATOM 1124 C C . ASP A 1 144 ? 7.734 -18.303 -35.578 1.00 70.00 144 ASP A C 1
ATOM 1126 O O . ASP A 1 144 ? 6.879 -17.681 -36.210 1.00 70.00 144 ASP A O 1
ATOM 1130 N N . GLY A 1 145 ? 7.772 -18.268 -34.243 1.00 71.69 145 GLY A N 1
ATOM 1131 C CA . GLY A 1 145 ? 6.862 -17.505 -33.402 1.00 71.69 145 GLY A CA 1
ATOM 1132 C C . GLY A 1 145 ? 7.255 -16.037 -33.245 1.00 71.69 145 GLY A C 1
ATOM 1133 O O . GLY A 1 145 ? 8.289 -15.561 -33.717 1.00 71.69 145 GLY A O 1
ATOM 1134 N N . ASN A 1 146 ? 6.423 -15.295 -32.518 1.00 73.69 146 ASN A N 1
ATOM 1135 C CA . ASN A 1 146 ? 6.683 -13.888 -32.227 1.00 73.69 146 ASN A CA 1
ATOM 1136 C C . ASN A 1 146 ? 7.871 -13.712 -31.271 1.00 73.69 146 ASN A C 1
ATOM 1138 O O . ASN A 1 146 ? 8.047 -14.471 -30.320 1.00 73.69 146 ASN A O 1
ATOM 1142 N N . ALA A 1 147 ? 8.655 -12.654 -31.490 1.00 76.06 147 ALA A N 1
ATOM 1143 C CA . ALA A 1 147 ? 9.720 -12.252 -30.581 1.00 76.06 147 ALA A CA 1
ATOM 1144 C C . ALA A 1 147 ? 9.195 -11.257 -29.521 1.00 76.06 147 ALA A C 1
ATOM 1146 O O . ALA A 1 147 ? 8.474 -10.316 -29.863 1.00 76.06 147 ALA A O 1
ATOM 1147 N N . PRO A 1 148 ? 9.579 -11.408 -28.243 1.00 77.56 148 PRO A N 1
ATOM 1148 C CA . PRO A 1 148 ? 9.300 -10.425 -27.201 1.00 77.56 148 PRO A CA 1
ATOM 1149 C C . PRO A 1 148 ? 9.807 -9.022 -27.550 1.00 77.56 148 PRO A C 1
ATOM 1151 O O . PRO A 1 148 ? 10.956 -8.838 -27.949 1.00 77.56 148 PRO A O 1
ATOM 1154 N N . TYR A 1 149 ? 8.965 -8.014 -27.326 1.00 82.81 149 TYR A N 1
ATOM 1155 C CA . TYR A 1 149 ? 9.217 -6.627 -27.734 1.00 82.81 149 TYR A CA 1
ATOM 1156 C C . TYR A 1 149 ? 10.543 -6.054 -27.200 1.00 82.81 149 TYR A C 1
ATOM 1158 O O . TYR A 1 149 ? 11.281 -5.383 -27.915 1.00 82.81 149 TYR A O 1
ATOM 1166 N N . TYR A 1 150 ? 10.905 -6.402 -25.963 1.00 81.00 150 TYR A N 1
ATOM 1167 C CA . TYR A 1 150 ? 12.136 -5.931 -25.328 1.00 81.00 150 TYR A CA 1
ATOM 1168 C C . TYR A 1 150 ? 13.419 -6.477 -25.979 1.00 81.00 150 TYR A C 1
ATOM 1170 O O . TYR A 1 150 ? 14.475 -5.850 -25.864 1.00 81.00 150 TYR A O 1
ATOM 1178 N N . LEU A 1 151 ? 13.347 -7.642 -26.635 1.00 79.44 151 LEU A N 1
ATOM 1179 C CA . LEU A 1 151 ? 14.457 -8.177 -27.423 1.00 79.44 151 LEU A CA 1
ATOM 1180 C C . LEU A 1 151 ? 14.598 -7.403 -28.732 1.00 79.44 151 LEU A C 1
ATOM 1182 O O . LEU A 1 151 ? 15.718 -7.173 -29.166 1.00 79.44 151 LEU A O 1
ATOM 1186 N N . VAL A 1 152 ? 13.480 -6.975 -29.327 1.00 82.06 152 VAL A N 1
ATOM 1187 C CA . VAL A 1 152 ? 13.457 -6.220 -30.587 1.00 82.06 152 VAL A CA 1
ATOM 1188 C C . VAL A 1 152 ? 14.011 -4.812 -30.405 1.00 82.06 152 VAL A C 1
ATOM 1190 O O . VAL A 1 152 ? 14.920 -4.425 -31.132 1.00 82.06 152 VAL A O 1
ATOM 1193 N N . GLU A 1 153 ? 13.539 -4.066 -29.406 1.00 84.94 153 GLU A N 1
ATOM 1194 C CA . GLU A 1 153 ? 14.032 -2.702 -29.153 1.00 84.94 153 GLU A CA 1
ATOM 1195 C C . GLU A 1 153 ? 15.493 -2.671 -28.694 1.00 84.94 153 GLU A C 1
ATOM 1197 O O . GLU A 1 153 ? 16.243 -1.750 -29.014 1.00 84.94 153 GLU A O 1
ATOM 1202 N N . GLY A 1 154 ? 15.907 -3.670 -27.913 1.00 84.62 154 GLY A N 1
ATOM 1203 C CA . GLY A 1 154 ? 17.258 -3.725 -27.370 1.00 84.62 154 GLY A CA 1
ATOM 1204 C C . GLY A 1 154 ? 18.264 -4.447 -28.267 1.00 84.62 154 GLY A C 1
ATOM 1205 O O . GLY A 1 154 ? 19.397 -4.636 -27.817 1.00 84.62 154 GLY A O 1
ATOM 1206 N N . ALA A 1 155 ? 17.858 -4.896 -29.458 1.00 85.00 155 ALA A N 1
ATOM 1207 C CA . ALA A 1 155 ? 18.727 -5.562 -30.418 1.00 85.00 155 ALA A CA 1
ATOM 1208 C C . ALA A 1 155 ? 19.639 -4.581 -31.148 1.00 85.00 155 ALA A C 1
ATOM 1210 O O . ALA A 1 155 ? 19.350 -3.392 -31.293 1.00 85.00 155 ALA A O 1
ATOM 1211 N N . TRP A 1 156 ? 20.758 -5.115 -31.624 1.00 86.56 156 TRP A N 1
ATOM 1212 C CA . TRP A 1 156 ? 21.706 -4.360 -32.424 1.00 86.56 156 TRP A CA 1
ATOM 1213 C C . TRP A 1 156 ? 21.092 -3.950 -33.762 1.00 86.56 156 TRP A C 1
ATOM 1215 O O . TRP A 1 156 ? 20.622 -4.799 -34.526 1.00 86.56 156 TRP A O 1
ATOM 1225 N N . THR A 1 157 ? 21.172 -2.656 -34.061 1.00 85.94 157 THR A N 1
ATOM 1226 C CA . THR A 1 157 ? 20.886 -2.081 -35.381 1.00 85.94 157 THR A CA 1
ATOM 1227 C C . THR A 1 157 ? 21.998 -1.094 -35.759 1.00 85.94 157 THR A C 1
ATOM 1229 O O . THR A 1 157 ? 22.766 -0.672 -34.886 1.00 85.94 157 THR A O 1
ATOM 1232 N N . PRO A 1 158 ? 22.126 -0.695 -37.038 1.00 88.44 158 PRO A N 1
ATOM 1233 C CA . PRO A 1 158 ? 23.082 0.341 -37.439 1.00 88.44 158 PRO A CA 1
ATOM 1234 C C . PRO A 1 158 ? 22.931 1.662 -36.660 1.00 88.44 158 PRO A C 1
ATOM 1236 O O . PRO A 1 158 ? 23.925 2.377 -36.476 1.00 88.44 158 PRO A O 1
ATOM 1239 N N . GLU A 1 159 ? 21.721 1.944 -36.173 1.00 88.25 159 GLU A N 1
ATOM 1240 C CA . GLU A 1 159 ? 21.332 3.093 -35.350 1.00 88.25 159 GLU A CA 1
ATOM 1241 C C . GLU A 1 159 ? 21.515 2.830 -33.841 1.00 88.25 159 GLU A C 1
ATOM 1243 O O . GLU A 1 159 ? 21.782 3.764 -33.087 1.00 88.25 159 GLU A O 1
ATOM 1248 N N . ASN A 1 160 ? 21.441 1.568 -33.396 1.00 87.50 160 ASN A N 1
ATOM 1249 C CA . ASN A 1 160 ? 21.615 1.136 -32.005 1.00 87.50 160 ASN A CA 1
ATOM 1250 C C . ASN A 1 160 ? 22.852 0.232 -31.839 1.00 87.50 160 ASN A C 1
ATOM 1252 O O . ASN A 1 160 ? 22.760 -0.988 -31.690 1.00 87.50 160 ASN A O 1
ATOM 1256 N N . ARG A 1 161 ? 24.043 0.842 -31.874 1.00 84.94 161 ARG A N 1
ATOM 1257 C CA . ARG A 1 161 ? 25.328 0.112 -31.864 1.00 84.94 161 ARG A CA 1
ATOM 1258 C C . ARG A 1 161 ? 25.768 -0.374 -30.480 1.00 84.94 161 ARG A C 1
ATOM 1260 O O . ARG A 1 161 ? 26.526 -1.334 -30.404 1.00 84.94 161 ARG A O 1
ATOM 1267 N N . ASN A 1 162 ? 25.262 0.243 -29.409 1.00 85.44 162 ASN A N 1
ATOM 1268 C CA . ASN A 1 162 ? 25.501 -0.146 -28.009 1.00 85.44 162 ASN A CA 1
ATOM 1269 C C . ASN A 1 162 ? 24.351 -1.010 -27.462 1.00 85.44 162 ASN A C 1
ATOM 1271 O O . ASN A 1 162 ? 23.927 -0.868 -26.314 1.00 85.44 162 ASN A O 1
ATOM 1275 N N . ALA A 1 163 ? 23.806 -1.872 -28.316 1.00 83.69 163 ALA A N 1
ATOM 1276 C CA . ALA A 1 163 ? 22.669 -2.709 -27.992 1.00 83.69 163 ALA A CA 1
ATOM 1277 C C . ALA A 1 163 ? 23.008 -3.783 -26.955 1.00 83.69 163 ALA A C 1
ATOM 1279 O O . ALA A 1 163 ? 24.105 -4.342 -26.925 1.00 83.69 163 ALA A O 1
ATOM 1280 N N . LYS A 1 164 ? 22.016 -4.101 -26.122 1.00 81.00 164 LYS A N 1
ATOM 1281 C CA . LYS A 1 164 ? 22.124 -5.155 -25.114 1.00 81.00 164 LYS A CA 1
ATOM 1282 C C . LYS A 1 164 ? 21.999 -6.541 -25.744 1.00 81.00 164 LYS A C 1
ATOM 1284 O O . LYS A 1 164 ? 22.665 -7.457 -25.281 1.00 81.00 164 LYS A O 1
ATOM 1289 N N . TYR A 1 165 ? 21.150 -6.693 -26.760 1.00 81.31 165 TYR A N 1
ATOM 1290 C CA . TYR A 1 165 ? 20.868 -7.962 -27.432 1.00 81.31 165 TYR A CA 1
ATOM 1291 C C . TYR A 1 165 ? 21.567 -8.029 -28.801 1.00 81.31 165 TYR A C 1
ATOM 1293 O O . TYR A 1 165 ? 21.761 -6.994 -29.449 1.00 81.31 165 TYR A O 1
ATOM 1301 N N . PRO A 1 166 ? 21.950 -9.231 -29.271 1.00 79.94 166 PRO A N 1
ATOM 1302 C CA . PRO A 1 166 ? 22.545 -9.395 -30.594 1.00 79.94 166 PRO A CA 1
ATOM 1303 C C . PRO A 1 166 ? 21.562 -9.006 -31.708 1.00 79.94 166 PRO A C 1
ATOM 1305 O O . PRO A 1 166 ? 20.351 -8.927 -31.500 1.00 79.94 166 PRO A O 1
ATOM 1308 N N . ARG A 1 167 ? 22.088 -8.776 -32.916 1.00 79.25 167 ARG A N 1
ATOM 1309 C CA . ARG A 1 167 ? 21.273 -8.474 -34.100 1.00 79.25 167 ARG A CA 1
ATOM 1310 C C . ARG A 1 167 ? 20.250 -9.586 -34.341 1.00 79.25 167 ARG A C 1
ATOM 1312 O O . ARG A 1 167 ? 20.618 -10.759 -34.415 1.00 79.25 167 ARG A O 1
ATOM 1319 N N . LEU A 1 168 ? 18.997 -9.202 -34.557 1.00 79.00 168 LEU A N 1
ATOM 1320 C CA . LEU A 1 168 ? 17.942 -10.131 -34.943 1.00 79.00 168 LEU A CA 1
ATOM 1321 C C . LEU A 1 168 ? 18.166 -10.681 -36.359 1.00 79.00 168 LEU A C 1
ATOM 1323 O O . LEU A 1 168 ? 18.639 -9.981 -37.255 1.00 79.00 168 LEU A O 1
ATOM 1327 N N . SER A 1 169 ? 17.845 -11.956 -36.555 1.00 74.88 169 SER A N 1
ATOM 1328 C CA . SER A 1 169 ? 17.975 -12.654 -37.833 1.00 74.88 169 SER A CA 1
ATOM 1329 C C . SER A 1 169 ? 16.887 -13.714 -37.932 1.00 74.88 169 SER A C 1
ATOM 1331 O O . SER A 1 169 ? 16.641 -14.417 -36.957 1.00 74.88 169 SER A O 1
ATOM 1333 N N . THR A 1 170 ? 16.270 -13.835 -39.104 1.00 71.19 170 THR A N 1
ATOM 1334 C CA . THR A 1 170 ? 15.344 -14.928 -39.439 1.00 71.19 170 THR A CA 1
ATOM 1335 C C . THR A 1 170 ? 16.087 -16.186 -39.894 1.00 71.19 170 THR A C 1
ATOM 1337 O O . THR A 1 170 ? 15.549 -17.283 -39.835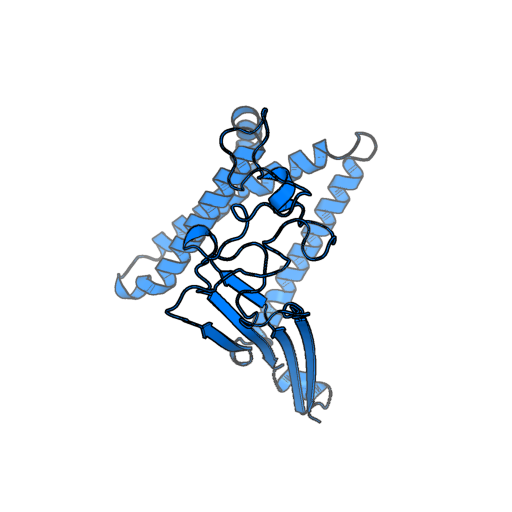 1.00 71.19 170 THR A O 1
ATOM 1340 N N . GLU A 1 171 ? 17.353 -16.059 -40.306 1.00 67.62 171 GLU A N 1
ATOM 1341 C CA . GLU A 1 171 ? 18.219 -17.211 -40.556 1.00 67.62 171 GLU A CA 1
ATOM 1342 C C . GLU A 1 171 ? 18.682 -17.825 -39.232 1.00 67.62 171 GLU A C 1
ATOM 1344 O O . GLU A 1 171 ? 19.217 -17.109 -38.375 1.00 67.62 171 GLU A O 1
ATOM 1349 N N . ALA A 1 172 ? 18.561 -19.151 -39.109 1.00 57.84 172 ALA A N 1
ATOM 1350 C CA . ALA A 1 172 ? 19.059 -19.947 -37.989 1.00 57.84 172 ALA A CA 1
ATOM 1351 C C . ALA A 1 172 ? 20.601 -19.967 -37.952 1.00 57.84 172 ALA A C 1
ATOM 1353 O O . ALA A 1 172 ? 21.257 -20.972 -38.226 1.00 57.84 172 ALA A O 1
ATOM 1354 N N . ARG A 1 173 ? 21.217 -18.828 -37.628 1.00 54.44 173 ARG A N 1
ATOM 1355 C CA . ARG A 1 173 ? 22.663 -18.736 -37.416 1.00 54.44 173 ARG A CA 1
ATOM 1356 C C . ARG A 1 173 ? 22.992 -19.211 -36.005 1.00 54.44 173 ARG A C 1
ATOM 1358 O O . ARG A 1 173 ? 22.542 -18.632 -35.020 1.00 54.44 173 ARG A O 1
ATOM 1365 N N . LEU A 1 174 ? 23.858 -20.219 -35.918 1.00 54.16 174 LEU A N 1
ATOM 1366 C CA . LEU A 1 174 ? 24.302 -20.912 -34.697 1.00 54.16 174 LEU A CA 1
ATOM 1367 C C . LEU A 1 174 ? 24.926 -20.021 -33.599 1.00 54.16 174 LEU A C 1
ATOM 1369 O O . LEU A 1 174 ? 25.304 -20.542 -32.556 1.00 54.16 174 LEU A O 1
ATOM 1373 N N . ASN A 1 175 ? 25.073 -18.710 -33.796 1.00 54.75 175 ASN A N 1
ATOM 1374 C CA . ASN A 1 175 ? 25.852 -17.839 -32.908 1.00 54.75 175 ASN A CA 1
ATOM 1375 C C . ASN A 1 175 ? 24.997 -16.946 -31.988 1.00 54.75 175 ASN A C 1
ATOM 1377 O O . ASN A 1 175 ? 25.541 -16.362 -31.059 1.00 54.75 175 ASN A O 1
ATOM 1381 N N . GLY A 1 176 ? 23.682 -16.833 -32.218 1.00 55.47 176 GLY A N 1
ATOM 1382 C CA . GLY A 1 176 ? 22.816 -15.868 -31.518 1.00 55.47 176 GLY A CA 1
ATOM 1383 C C . GLY A 1 176 ? 22.036 -16.395 -30.306 1.00 55.47 176 GLY A C 1
ATOM 1384 O O . GLY A 1 176 ? 21.382 -15.606 -29.637 1.00 55.47 176 GLY A O 1
ATOM 1385 N N . GLY A 1 177 ? 22.084 -17.701 -30.024 1.00 59.66 177 GLY A N 1
ATOM 1386 C CA . GLY A 1 177 ? 21.256 -18.342 -28.989 1.00 59.66 177 GLY A CA 1
ATOM 1387 C C . GLY A 1 177 ? 21.885 -19.595 -28.383 1.00 59.66 177 GLY A C 1
ATOM 1388 O O . GLY A 1 177 ? 21.179 -20.542 -28.055 1.00 59.66 177 GLY A O 1
ATOM 1389 N N . LYS A 1 178 ? 23.222 -19.642 -28.312 1.00 64.44 178 LYS A N 1
ATOM 1390 C CA . LYS A 1 178 ? 23.946 -20.712 -27.614 1.00 64.44 178 LYS A CA 1
ATOM 1391 C C . LYS A 1 178 ? 23.994 -20.422 -26.119 1.00 64.44 178 LYS A C 1
ATOM 1393 O O . LYS A 1 178 ? 24.230 -19.280 -25.719 1.00 64.44 178 LYS A O 1
ATOM 1398 N N . TYR A 1 179 ? 23.845 -21.481 -25.327 1.00 66.50 179 TYR A N 1
ATOM 1399 C CA . TYR A 1 179 ? 24.034 -21.449 -23.883 1.00 66.50 179 TYR A CA 1
ATOM 1400 C C . TYR A 1 179 ? 25.369 -20.778 -23.534 1.00 66.50 179 TYR A C 1
ATOM 1402 O O . TYR A 1 179 ? 26.429 -21.203 -23.993 1.00 66.50 179 TYR A O 1
ATOM 1410 N N . SER A 1 180 ? 25.307 -19.707 -22.754 1.00 69.31 180 SER A N 1
ATOM 1411 C CA . SER A 1 180 ? 26.469 -18.977 -22.247 1.00 69.31 180 SER A CA 1
ATOM 1412 C C . SER A 1 180 ? 26.070 -18.213 -20.991 1.00 69.31 180 SER A C 1
ATOM 1414 O O . SER A 1 180 ? 24.882 -17.958 -20.780 1.00 69.31 180 SER A O 1
ATOM 1416 N N . ASP A 1 181 ? 27.052 -17.794 -20.192 1.00 74.38 181 ASP A N 1
ATOM 1417 C CA . ASP A 1 181 ? 26.836 -17.027 -18.953 1.00 74.38 181 ASP A CA 1
ATOM 1418 C C . ASP A 1 181 ? 25.999 -15.759 -19.178 1.00 74.38 181 ASP A C 1
ATOM 1420 O O . ASP A 1 181 ? 25.317 -15.272 -18.282 1.00 74.38 181 ASP A O 1
ATOM 1424 N N . TRP A 1 182 ? 25.992 -15.248 -20.411 1.00 74.50 182 TRP A N 1
ATOM 1425 C CA . TRP A 1 182 ? 25.175 -14.116 -20.828 1.00 74.50 182 TRP A CA 1
ATOM 1426 C C . TRP A 1 182 ? 23.655 -14.391 -20.705 1.00 74.50 182 TRP A C 1
ATOM 1428 O O . TRP A 1 182 ? 22.888 -13.499 -20.311 1.0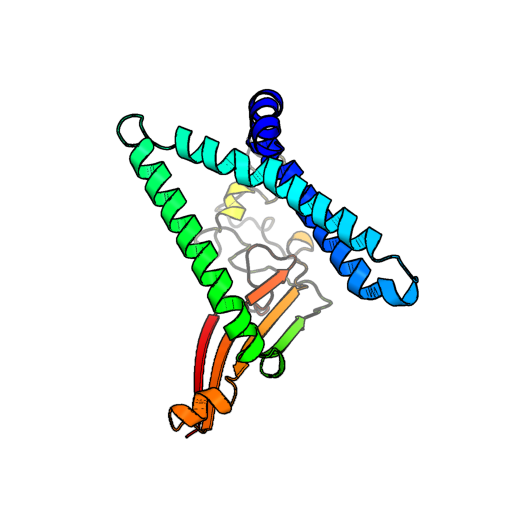0 74.50 182 TRP A O 1
ATOM 1438 N N . TRP A 1 183 ? 23.223 -15.628 -20.982 1.00 71.88 183 TRP A N 1
ATOM 1439 C CA . TRP A 1 183 ? 21.833 -16.098 -20.851 1.00 71.88 183 TRP A CA 1
ATOM 1440 C C . TRP A 1 183 ? 21.498 -16.599 -19.442 1.00 71.88 183 TRP A C 1
ATOM 1442 O O . TRP A 1 183 ? 20.329 -16.779 -19.115 1.00 71.88 183 TRP A O 1
ATOM 1452 N N . VAL A 1 184 ? 22.496 -16.772 -18.574 1.00 74.25 184 VAL A N 1
ATOM 1453 C CA . VAL A 1 184 ? 22.265 -17.137 -17.175 1.00 74.25 184 VAL A CA 1
ATOM 1454 C C . VAL A 1 184 ? 21.853 -15.886 -16.399 1.00 74.25 184 VAL A C 1
ATOM 1456 O O . VAL A 1 184 ? 22.565 -14.879 -16.363 1.00 74.25 184 VAL A O 1
ATOM 1459 N N . LYS A 1 185 ? 20.671 -15.918 -15.781 1.00 73.81 185 LYS A N 1
ATOM 1460 C CA . LYS A 1 185 ? 20.153 -14.826 -14.949 1.00 73.81 185 LYS A CA 1
ATOM 1461 C C . LYS A 1 185 ? 20.131 -15.235 -13.488 1.00 73.81 185 LYS A C 1
ATOM 1463 O O . LYS A 1 185 ? 19.828 -16.368 -13.128 1.00 73.81 185 LYS A O 1
ATOM 1468 N N . ASN A 1 186 ? 20.431 -14.277 -12.618 1.00 74.75 186 ASN A N 1
ATOM 1469 C CA . ASN A 1 186 ? 20.264 -14.475 -11.191 1.00 74.75 186 ASN A CA 1
ATOM 1470 C C . ASN A 1 186 ? 18.762 -14.458 -10.865 1.00 74.75 186 ASN A C 1
ATOM 1472 O O . ASN A 1 186 ? 18.132 -13.403 -10.911 1.00 74.75 186 ASN A O 1
ATOM 1476 N N . GLY A 1 187 ? 18.203 -15.622 -10.543 1.00 71.94 187 GLY A N 1
ATOM 1477 C CA . GLY A 1 187 ? 16.813 -15.764 -10.102 1.00 71.94 187 GLY A CA 1
ATOM 1478 C C . GLY A 1 187 ? 16.668 -15.795 -8.588 1.00 71.94 187 GLY A C 1
ATOM 1479 O O . GLY A 1 187 ? 15.779 -16.460 -8.074 1.00 71.94 187 GLY A O 1
AT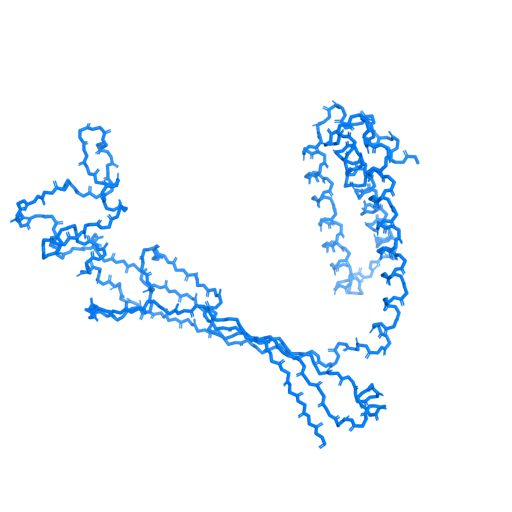OM 1480 N N . THR A 1 188 ? 17.535 -15.092 -7.860 1.00 78.69 188 THR A N 1
ATOM 1481 C CA . THR A 1 188 ? 17.286 -14.775 -6.453 1.00 78.69 188 THR A CA 1
ATOM 1482 C C . THR A 1 188 ? 16.069 -13.864 -6.379 1.00 78.69 188 THR A C 1
ATOM 1484 O O . THR A 1 188 ? 15.997 -12.834 -7.065 1.00 78.69 188 THR A O 1
ATOM 1487 N N . TYR A 1 189 ? 15.108 -14.232 -5.541 1.00 81.38 189 TYR A N 1
ATOM 1488 C CA . TYR A 1 189 ? 13.944 -13.402 -5.291 1.00 81.38 189 TYR A CA 1
ATOM 1489 C C . TYR A 1 189 ? 13.428 -13.566 -3.864 1.00 81.38 189 TYR A C 1
ATOM 1491 O O . TYR A 1 189 ? 13.596 -14.598 -3.216 1.00 81.38 189 TYR A O 1
ATOM 1499 N N . ILE A 1 190 ? 12.752 -12.525 -3.395 1.00 84.12 190 ILE A N 1
ATOM 1500 C CA . ILE A 1 190 ? 11.974 -12.532 -2.160 1.00 84.12 190 ILE A CA 1
ATOM 1501 C C . ILE A 1 190 ? 10.542 -12.181 -2.539 1.00 84.12 190 ILE A C 1
ATOM 1503 O O . ILE A 1 190 ? 10.309 -11.167 -3.203 1.00 84.12 190 ILE A O 1
ATOM 1507 N N . ARG A 1 191 ? 9.575 -13.005 -2.128 1.00 84.00 191 ARG A N 1
ATOM 1508 C CA . ARG A 1 191 ? 8.156 -12.788 -2.424 1.00 84.00 191 ARG A CA 1
ATOM 1509 C C . ARG A 1 191 ? 7.321 -12.810 -1.147 1.00 84.00 191 ARG A C 1
ATOM 1511 O O . ARG A 1 191 ? 7.363 -13.751 -0.355 1.00 84.00 191 ARG A O 1
ATOM 1518 N N . LEU A 1 192 ? 6.497 -11.779 -0.971 1.00 86.44 192 LEU A N 1
ATOM 1519 C CA . LEU A 1 192 ? 5.447 -11.771 0.041 1.00 86.44 192 LEU A CA 1
ATOM 1520 C C . LEU A 1 192 ? 4.304 -12.666 -0.443 1.00 86.44 192 LEU A C 1
ATOM 1522 O O . LEU A 1 192 ? 3.496 -12.262 -1.285 1.00 86.44 192 LEU A O 1
ATOM 1526 N N . LYS A 1 193 ? 4.297 -13.908 0.049 1.00 85.38 193 LYS A N 1
ATOM 1527 C CA . LYS A 1 193 ? 3.386 -14.960 -0.405 1.00 85.38 193 LYS A CA 1
ATOM 1528 C C . LYS A 1 193 ? 1.998 -14.821 0.164 1.00 85.38 193 LYS A C 1
ATOM 1530 O O . LYS A 1 193 ? 1.052 -14.982 -0.595 1.00 85.38 193 LYS A O 1
ATOM 1535 N N . ASN A 1 194 ? 1.891 -14.532 1.454 1.00 85.31 194 ASN A N 1
ATOM 1536 C CA . ASN A 1 194 ? 0.617 -14.293 2.104 1.00 85.31 194 ASN A CA 1
ATOM 1537 C C . ASN A 1 194 ? 0.790 -13.178 3.136 1.00 85.31 194 ASN A C 1
ATOM 1539 O O . ASN A 1 194 ? 1.710 -13.223 3.953 1.00 85.31 194 ASN A O 1
ATOM 1543 N N . ALA A 1 195 ? -0.078 -12.176 3.084 1.00 87.00 195 ALA A N 1
ATOM 1544 C CA . ALA A 1 195 ? -0.285 -11.276 4.207 1.00 87.00 195 ALA A CA 1
ATOM 1545 C C . ALA A 1 195 ? -1.776 -11.184 4.482 1.00 87.00 195 ALA A C 1
ATOM 1547 O O . ALA A 1 195 ? -2.572 -11.035 3.549 1.00 87.00 195 ALA A O 1
ATOM 1548 N N . GLN A 1 196 ? -2.133 -11.226 5.757 1.00 85.44 196 GLN A N 1
ATOM 1549 C CA . GLN A 1 196 ? -3.490 -11.019 6.212 1.00 85.44 196 GLN A CA 1
ATOM 1550 C C . GLN A 1 196 ? -3.512 -9.982 7.327 1.00 85.44 196 GLN A C 1
ATOM 1552 O O . GLN A 1 196 ? -2.770 -10.062 8.306 1.00 85.44 196 GLN A O 1
ATOM 1557 N N . ILE A 1 197 ? -4.418 -9.023 7.181 1.00 86.25 197 ILE A N 1
ATOM 1558 C CA . ILE A 1 197 ? -4.748 -8.061 8.225 1.00 86.25 197 ILE A CA 1
ATOM 1559 C C . ILE A 1 197 ? -6.199 -8.303 8.594 1.00 86.25 197 ILE A C 1
ATOM 1561 O O . ILE A 1 197 ? -7.088 -8.181 7.750 1.00 86.25 197 ILE A O 1
ATOM 1565 N N . GLY A 1 198 ? -6.434 -8.682 9.844 1.00 84.19 198 GLY A N 1
ATOM 1566 C CA . GLY A 1 198 ? -7.769 -8.930 10.363 1.00 84.19 198 GLY A CA 1
ATOM 1567 C C . GLY A 1 198 ? -8.069 -8.044 11.557 1.00 84.19 198 GLY A C 1
ATOM 1568 O O . GLY A 1 198 ? -7.230 -7.891 12.442 1.00 84.19 198 GLY A O 1
ATOM 1569 N N . TYR A 1 199 ? -9.287 -7.518 11.606 1.00 83.44 199 TYR A N 1
ATOM 1570 C CA . TYR A 1 199 ? -9.823 -6.842 12.774 1.00 83.44 199 TYR A CA 1
ATOM 1571 C C . TYR A 1 199 ? -11.027 -7.611 13.310 1.00 83.44 199 TYR A C 1
ATOM 1573 O O . TYR A 1 199 ? -12.025 -7.814 12.611 1.00 83.44 199 TYR A O 1
ATOM 1581 N N . THR A 1 200 ? -10.920 -8.056 14.559 1.00 84.56 200 THR A N 1
ATOM 1582 C CA . THR A 1 200 ? -12.053 -8.646 15.274 1.00 84.56 200 THR A CA 1
ATOM 1583 C C . THR A 1 200 ? -12.800 -7.540 16.003 1.00 84.56 200 THR A C 1
ATOM 1585 O O . THR A 1 200 ? -12.215 -6.848 16.834 1.00 84.56 200 THR A O 1
ATOM 1588 N N . LEU A 1 201 ? -14.088 -7.384 15.695 1.00 83.25 201 LEU A N 1
ATOM 1589 C CA . LEU A 1 201 ? -14.950 -6.429 16.379 1.00 83.25 201 LEU A CA 1
ATOM 1590 C C . LEU A 1 201 ? -15.089 -6.816 17.864 1.00 83.25 201 LEU A C 1
ATOM 1592 O O . LEU A 1 201 ? -15.263 -8.000 18.165 1.00 83.25 201 LEU A O 1
ATOM 1596 N N . PRO A 1 202 ? -15.037 -5.842 18.789 1.00 79.75 202 PRO A N 1
ATOM 1597 C CA . PRO A 1 202 ? -15.218 -6.104 20.210 1.00 79.75 202 PRO A CA 1
ATOM 1598 C C . PRO A 1 202 ? -16.583 -6.724 20.509 1.00 79.75 202 PRO A C 1
ATOM 1600 O O . PRO A 1 202 ? -17.610 -6.296 19.972 1.00 79.75 202 PRO A O 1
ATOM 1603 N N . THR A 1 203 ? -16.597 -7.674 21.443 1.00 77.31 203 THR A N 1
ATOM 1604 C CA . THR A 1 203 ? -17.796 -8.426 21.840 1.00 77.31 203 THR A CA 1
ATOM 1605 C C . THR A 1 203 ? -18.926 -7.523 22.344 1.00 77.31 203 THR A C 1
ATOM 1607 O O . THR A 1 203 ? -20.100 -7.843 22.183 1.00 77.31 203 THR A O 1
ATOM 1610 N N . GLU A 1 204 ? -18.609 -6.357 22.912 1.00 79.12 204 GLU A N 1
ATOM 1611 C CA . GLU A 1 204 ? -19.608 -5.389 23.385 1.00 79.12 204 GLU A CA 1
ATOM 1612 C C . GLU A 1 204 ? -20.483 -4.814 22.260 1.00 79.12 204 GLU A C 1
ATOM 1614 O O . GLU A 1 204 ? -21.661 -4.519 22.479 1.00 79.12 204 GLU A O 1
ATOM 1619 N N . LEU A 1 205 ? -19.927 -4.667 21.053 1.00 76.69 205 LEU A N 1
ATOM 1620 C CA . LEU A 1 205 ? -20.665 -4.195 19.881 1.00 76.69 205 LEU A CA 1
ATOM 1621 C C . LEU A 1 205 ? -21.439 -5.334 19.217 1.00 76.69 205 LEU A C 1
ATOM 1623 O O . LEU A 1 205 ? -22.597 -5.147 18.845 1.00 76.69 205 LEU A O 1
ATOM 1627 N N . THR A 1 206 ? -20.831 -6.516 19.093 1.00 81.19 206 THR A N 1
ATOM 1628 C CA . THR A 1 206 ? -21.461 -7.663 18.417 1.00 81.19 206 THR A CA 1
ATOM 1629 C C . THR A 1 206 ? -22.617 -8.241 19.235 1.00 81.19 206 THR A C 1
ATOM 1631 O O . THR A 1 206 ? -23.668 -8.562 18.676 1.00 81.19 206 THR A O 1
ATOM 1634 N N . ARG A 1 207 ? -22.500 -8.259 20.571 1.00 78.12 207 ARG A N 1
ATOM 1635 C CA . ARG A 1 207 ? -23.541 -8.778 21.474 1.00 78.12 207 ARG A CA 1
ATOM 1636 C C . ARG A 1 207 ? -24.838 -7.966 21.427 1.00 78.12 207 ARG A C 1
ATOM 1638 O O . ARG A 1 207 ? -25.908 -8.543 21.589 1.00 78.12 207 ARG A O 1
ATOM 1645 N N . LYS A 1 208 ? -24.777 -6.656 21.149 1.00 79.75 208 LYS A N 1
ATOM 1646 C CA . LYS A 1 208 ? -25.980 -5.811 20.967 1.00 79.75 208 LYS A CA 1
ATOM 1647 C C . LYS A 1 208 ? -26.820 -6.226 19.758 1.00 79.75 208 LYS A C 1
ATOM 1649 O O . LYS A 1 208 ? -28.021 -5.984 19.747 1.00 79.75 208 LYS A O 1
ATOM 1654 N N . VAL A 1 209 ? -26.188 -6.842 18.762 1.00 84.06 209 VAL A N 1
ATOM 1655 C CA . VAL A 1 209 ? -26.819 -7.310 17.518 1.00 84.06 209 VAL A CA 1
ATOM 1656 C C . VAL A 1 209 ? -27.077 -8.827 17.566 1.00 84.06 209 VAL A C 1
ATOM 1658 O O . VAL A 1 209 ? -27.563 -9.402 16.601 1.00 84.06 209 VAL A O 1
ATOM 1661 N N . GLY A 1 210 ? -26.790 -9.486 18.697 1.00 84.25 210 GLY A N 1
ATOM 1662 C CA . GLY A 1 210 ? -26.994 -10.927 18.871 1.00 84.25 210 GLY A CA 1
ATOM 1663 C C . GLY A 1 210 ? -25.963 -11.803 18.154 1.00 84.25 210 GLY A C 1
ATOM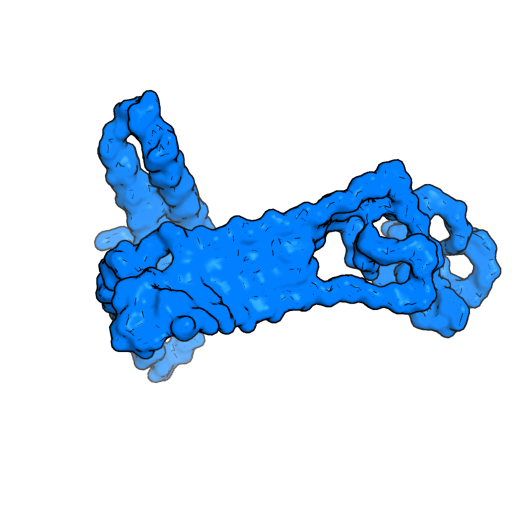 1664 O O . GLY A 1 210 ? -26.290 -12.922 17.785 1.00 84.25 210 GLY A O 1
ATOM 1665 N N . ILE A 1 211 ? -24.743 -11.300 17.932 1.00 87.00 211 ILE A N 1
ATOM 1666 C CA . ILE A 1 211 ? -23.660 -12.031 17.257 1.00 87.00 211 ILE A CA 1
ATOM 1667 C C . ILE A 1 211 ? -22.506 -12.271 18.243 1.00 87.00 211 ILE A C 1
ATOM 1669 O O . ILE A 1 211 ? -22.055 -11.331 18.909 1.00 87.00 211 ILE A O 1
ATOM 1673 N N . GLU A 1 212 ? -21.993 -13.502 18.318 1.00 83.81 212 GLU A N 1
ATOM 1674 C CA . GLU A 1 212 ? -20.892 -13.865 19.222 1.00 83.81 212 GLU A CA 1
ATOM 1675 C C . GLU A 1 212 ? -19.562 -13.227 18.810 1.00 83.81 212 GLU A C 1
ATOM 1677 O O . GLU A 1 212 ? -18.882 -12.608 19.635 1.00 83.81 212 GLU A O 1
ATOM 1682 N N . LYS A 1 213 ? -19.187 -13.340 17.530 1.00 84.94 213 LYS A N 1
ATOM 1683 C CA . LYS A 1 213 ? -17.911 -12.811 17.029 1.00 84.94 213 LYS A CA 1
ATOM 1684 C C . LYS A 1 213 ? -18.006 -12.415 15.564 1.00 84.94 213 LYS A C 1
ATOM 1686 O O . LYS A 1 213 ? -18.490 -13.177 14.736 1.00 84.94 213 LYS A O 1
ATOM 1691 N N . VAL A 1 214 ? -17.473 -11.242 15.232 1.00 87.31 214 VAL A N 1
ATOM 1692 C CA . VAL A 1 214 ? -17.315 -10.795 13.843 1.00 87.31 214 VAL A CA 1
ATOM 1693 C C . VAL A 1 214 ? -15.861 -10.416 13.603 1.00 87.31 214 VAL A C 1
ATOM 1695 O O . VAL A 1 214 ? -15.319 -9.554 14.294 1.00 87.31 214 VAL A O 1
ATOM 1698 N N . ARG A 1 215 ? -15.223 -11.041 12.612 1.00 87.44 215 ARG A N 1
ATOM 1699 C CA . ARG A 1 215 ? -13.869 -10.705 12.154 1.00 87.44 215 ARG A CA 1
ATOM 1700 C C . ARG A 1 215 ? -13.908 -10.325 10.684 1.00 87.44 215 ARG A C 1
ATOM 1702 O O . ARG A 1 215 ? -14.165 -11.173 9.834 1.00 87.44 215 ARG A O 1
ATOM 1709 N N . ALA A 1 216 ? -13.599 -9.070 10.390 1.00 88.81 216 ALA A N 1
ATOM 1710 C CA . ALA A 1 216 ? -13.320 -8.630 9.031 1.00 88.81 216 ALA A CA 1
ATOM 1711 C C . ALA A 1 216 ? -11.826 -8.811 8.759 1.00 88.81 216 ALA A C 1
ATOM 1713 O O . ALA A 1 216 ? -11.000 -8.483 9.611 1.00 88.81 216 ALA A O 1
ATOM 1714 N N . TYR A 1 217 ? -11.462 -9.342 7.599 1.00 89.69 217 TYR A N 1
ATOM 1715 C CA . TYR A 1 217 ? -10.064 -9.494 7.220 1.00 89.69 217 TYR A CA 1
ATOM 1716 C C . TYR A 1 217 ? -9.849 -9.223 5.739 1.00 89.69 217 TYR A C 1
ATOM 1718 O O . TYR A 1 217 ? -10.717 -9.455 4.900 1.00 89.69 217 TYR A O 1
ATOM 1726 N N . VAL A 1 218 ? -8.655 -8.735 5.436 1.00 91.12 218 VAL A N 1
ATOM 1727 C CA . VAL A 1 218 ? -8.141 -8.617 4.079 1.00 91.12 218 VAL A CA 1
ATOM 1728 C C . VAL A 1 218 ? -6.924 -9.516 3.999 1.00 91.12 218 VAL A C 1
ATOM 1730 O O . VAL A 1 218 ? -5.978 -9.336 4.767 1.00 91.12 218 VAL A O 1
ATOM 1733 N N . SER A 1 219 ? -6.962 -10.497 3.105 1.00 90.75 219 SER A N 1
ATOM 1734 C CA . SER A 1 219 ? -5.811 -11.328 2.764 1.00 90.75 219 SER A CA 1
ATOM 1735 C C . SER A 1 219 ? -5.357 -11.036 1.350 1.00 90.75 219 SER A C 1
ATOM 1737 O O . SER A 1 219 ? -6.132 -10.634 0.488 1.00 90.75 219 SER A O 1
ATOM 1739 N N . GLY A 1 220 ? -4.077 -11.235 1.092 1.00 90.62 220 GLY A N 1
ATOM 1740 C CA . GLY A 1 220 ? -3.582 -11.206 -0.267 1.00 90.62 220 GLY A CA 1
ATOM 1741 C C . GLY A 1 220 ? -2.466 -12.198 -0.477 1.00 90.62 220 GLY A C 1
ATOM 1742 O O . GLY A 1 220 ? -1.676 -12.465 0.434 1.00 90.62 220 GLY A O 1
ATOM 1743 N N . SER A 1 221 ? -2.406 -12.726 -1.695 1.00 90.31 221 SER A N 1
ATOM 1744 C CA . SER A 1 221 ? -1.386 -13.670 -2.124 1.00 90.31 221 SER A CA 1
ATOM 1745 C C . SER A 1 221 ? -0.504 -13.087 -3.226 1.00 90.31 221 SER A C 1
ATOM 1747 O O . SER A 1 221 ? -0.953 -12.296 -4.059 1.00 90.31 221 SER A O 1
ATOM 1749 N N . ASN A 1 222 ? 0.786 -13.443 -3.204 1.00 87.94 222 ASN A N 1
ATOM 1750 C CA . ASN A 1 222 ? 1.809 -12.943 -4.139 1.00 87.94 222 ASN A CA 1
ATOM 1751 C C . ASN A 1 222 ? 1.830 -11.396 -4.253 1.00 87.94 222 ASN A C 1
ATOM 1753 O O . ASN A 1 222 ? 1.976 -10.819 -5.337 1.00 87.94 222 ASN A O 1
ATOM 1757 N N . LEU A 1 223 ? 1.670 -10.713 -3.115 1.00 86.50 223 LEU A N 1
ATOM 1758 C CA . LEU A 1 223 ? 1.461 -9.263 -3.022 1.00 86.50 223 LEU A CA 1
ATOM 1759 C C . LEU A 1 223 ? 2.631 -8.447 -3.567 1.00 86.50 223 LEU A C 1
ATOM 1761 O O . LEU A 1 223 ? 2.438 -7.419 -4.217 1.00 86.50 223 LEU A O 1
ATOM 1765 N N . PHE A 1 224 ? 3.851 -8.904 -3.301 1.00 87.12 224 PHE A N 1
ATOM 1766 C CA . PHE A 1 224 ? 5.061 -8.184 -3.664 1.00 87.12 224 PHE A CA 1
ATOM 1767 C C . PHE A 1 224 ? 6.200 -9.151 -3.970 1.00 87.12 224 PHE A C 1
ATOM 1769 O O . PHE A 1 224 ? 6.353 -10.155 -3.282 1.00 87.12 224 PHE A O 1
ATOM 1776 N N . THR A 1 225 ? 6.989 -8.854 -5.004 1.00 85.75 225 THR A N 1
ATOM 1777 C CA . THR A 1 225 ? 8.169 -9.641 -5.388 1.00 85.75 225 THR A CA 1
ATOM 1778 C C . THR A 1 225 ? 9.346 -8.707 -5.620 1.00 85.75 225 THR A C 1
ATOM 1780 O O . THR A 1 225 ? 9.268 -7.820 -6.467 1.00 85.75 225 THR A O 1
ATOM 1783 N N . LEU A 1 226 ? 10.438 -8.940 -4.901 1.00 85.31 226 LEU A N 1
ATOM 1784 C CA . LEU A 1 226 ? 11.748 -8.363 -5.168 1.00 85.31 226 LEU A CA 1
ATOM 1785 C C . LEU A 1 226 ? 12.563 -9.392 -5.932 1.00 85.31 226 LEU A C 1
ATOM 1787 O O . LEU A 1 226 ? 12.824 -10.473 -5.414 1.00 85.31 226 LEU A O 1
ATOM 1791 N N . THR A 1 227 ? 12.958 -9.073 -7.156 1.00 82.31 227 THR A N 1
ATOM 1792 C CA . THR A 1 227 ? 13.766 -9.967 -7.985 1.00 82.31 227 THR A CA 1
ATOM 1793 C C . THR A 1 227 ? 14.675 -9.164 -8.909 1.00 82.31 227 THR A C 1
ATOM 1795 O O . THR A 1 227 ? 14.342 -8.046 -9.302 1.00 82.31 227 THR A O 1
ATOM 1798 N N . GLY A 1 228 ? 15.833 -9.735 -9.252 1.00 76.25 228 GLY A N 1
ATOM 1799 C CA . GLY A 1 228 ? 16.705 -9.218 -10.312 1.00 76.25 228 GLY A CA 1
ATOM 1800 C C . GLY A 1 228 ? 16.210 -9.550 -11.726 1.00 76.25 228 GLY A C 1
ATOM 1801 O O . GLY A 1 228 ? 16.758 -9.048 -12.709 1.00 76.25 228 GLY A O 1
ATOM 1802 N N . VAL A 1 229 ? 15.174 -10.384 -11.840 1.00 76.75 229 VAL A N 1
ATOM 1803 C CA . VAL A 1 229 ? 14.564 -10.796 -13.104 1.00 76.75 229 VAL A CA 1
ATOM 1804 C C . VAL A 1 229 ? 13.454 -9.820 -13.493 1.00 76.75 229 VAL A C 1
ATOM 1806 O O . VAL A 1 229 ? 12.578 -9.513 -12.692 1.00 76.75 229 VAL A O 1
ATOM 1809 N N . LYS A 1 230 ? 13.470 -9.324 -14.736 1.00 74.06 230 LYS A N 1
ATOM 1810 C CA . LYS A 1 230 ? 12.540 -8.268 -15.181 1.00 74.06 230 LYS A CA 1
ATOM 1811 C C . LYS A 1 230 ? 11.350 -8.760 -16.010 1.00 74.06 230 LYS A C 1
ATOM 1813 O O . LYS A 1 230 ? 10.298 -8.135 -15.962 1.00 74.06 230 LYS A O 1
ATOM 1818 N N . TYR A 1 231 ? 11.521 -9.819 -16.800 1.00 74.56 231 TYR A N 1
ATOM 1819 C CA . TYR A 1 231 ? 10.578 -10.159 -17.880 1.00 74.56 231 TYR A CA 1
ATOM 1820 C C . TYR A 1 231 ? 9.820 -11.473 -17.677 1.00 74.56 231 TYR A C 1
ATOM 1822 O O . TYR A 1 231 ? 8.911 -11.763 -18.447 1.00 74.56 231 TYR A O 1
ATOM 1830 N N . PHE A 1 232 ? 10.161 -12.247 -16.650 1.00 74.69 232 PHE A N 1
ATOM 1831 C CA . PHE A 1 232 ? 9.494 -13.501 -16.316 1.00 74.69 232 PHE A CA 1
ATOM 1832 C C . PHE A 1 232 ? 9.385 -13.668 -14.799 1.00 74.69 232 PHE A C 1
ATOM 1834 O O . PHE A 1 232 ? 10.050 -12.969 -14.029 1.00 74.69 232 PHE A O 1
ATOM 1841 N N . ASP A 1 233 ? 8.503 -14.570 -14.376 1.00 78.44 233 ASP A N 1
ATOM 1842 C CA . ASP A 1 233 ? 8.304 -14.893 -12.967 1.00 78.44 233 ASP A CA 1
ATOM 1843 C C . ASP A 1 233 ? 9.516 -15.690 -12.446 1.00 78.44 233 ASP A C 1
ATOM 1845 O O . ASP A 1 233 ? 9.820 -16.741 -13.008 1.00 78.44 233 ASP A O 1
ATOM 1849 N N . PRO A 1 234 ? 10.215 -15.243 -11.386 1.00 75.62 234 PRO A N 1
ATOM 1850 C CA . PRO A 1 234 ? 11.376 -15.959 -10.853 1.00 75.62 234 PRO A CA 1
ATOM 1851 C C . PRO A 1 234 ? 11.037 -17.317 -10.203 1.00 75.62 234 PRO A C 1
ATOM 1853 O O . PRO A 1 234 ? 11.945 -18.066 -9.855 1.00 75.62 234 PRO A O 1
ATOM 1856 N N . GLU A 1 235 ? 9.751 -17.645 -10.031 1.00 76.62 235 GLU A N 1
ATOM 1857 C CA . GLU A 1 235 ? 9.280 -18.975 -9.603 1.00 76.62 235 GLU A CA 1
ATOM 1858 C C . GLU A 1 235 ? 9.064 -19.969 -10.743 1.00 76.62 235 GLU A C 1
ATOM 1860 O O . GLU A 1 235 ? 8.700 -21.121 -10.508 1.00 76.62 235 GLU A O 1
ATOM 1865 N N . MET A 1 236 ? 9.263 -19.530 -11.979 1.00 73.00 236 MET A N 1
ATOM 1866 C CA . MET A 1 236 ? 9.096 -20.375 -13.148 1.00 73.00 236 MET A CA 1
ATOM 1867 C C . MET A 1 236 ? 10.090 -21.544 -13.124 1.00 73.00 236 MET A C 1
ATOM 1869 O O . MET A 1 236 ? 11.271 -21.302 -12.914 1.00 73.00 236 MET A O 1
ATOM 1873 N N . PRO A 1 237 ? 9.665 -22.798 -13.360 1.00 66.50 237 PRO A N 1
ATOM 1874 C CA . PRO A 1 237 ? 10.566 -23.947 -13.389 1.00 66.50 237 PRO A CA 1
ATOM 1875 C C . PRO A 1 237 ? 11.498 -23.919 -14.613 1.00 66.50 237 PRO A C 1
ATOM 1877 O O . PRO A 1 237 ? 11.190 -23.307 -15.633 1.00 66.50 237 PRO A O 1
ATOM 1880 N N . ASN A 1 238 ? 12.613 -24.662 -14.543 1.00 61.12 238 ASN A N 1
ATOM 1881 C CA . ASN A 1 238 ? 13.608 -24.762 -15.627 1.00 61.12 238 ASN A CA 1
ATOM 1882 C C . ASN A 1 238 ? 13.048 -25.358 -16.937 1.00 61.12 238 ASN A C 1
ATOM 1884 O O . ASN A 1 238 ? 13.683 -25.250 -17.980 1.00 61.12 238 ASN A O 1
ATOM 1888 N N . VAL A 1 239 ? 11.870 -25.988 -16.902 1.00 56.41 239 VAL A N 1
ATOM 1889 C CA . VAL A 1 239 ? 11.183 -26.533 -18.079 1.00 56.41 239 VAL A CA 1
ATOM 1890 C C . VAL A 1 239 ? 9.904 -25.730 -18.291 1.00 56.41 239 VAL A C 1
ATOM 1892 O O . VAL A 1 239 ? 8.931 -25.894 -17.560 1.00 56.41 239 VAL A O 1
ATOM 1895 N N . ASN A 1 240 ? 9.922 -24.832 -19.275 1.00 60.34 240 ASN A N 1
ATOM 1896 C CA . ASN A 1 240 ? 8.883 -23.824 -19.477 1.00 60.34 240 ASN A CA 1
ATOM 1897 C C . ASN A 1 240 ? 8.224 -23.929 -20.864 1.00 60.34 240 ASN A C 1
ATOM 1899 O O . ASN A 1 240 ? 8.385 -23.069 -21.730 1.00 60.34 240 ASN A O 1
ATOM 1903 N N . GLN A 1 241 ? 7.452 -24.991 -21.065 1.00 58.66 241 GLN A N 1
ATOM 1904 C CA . GLN A 1 241 ? 6.469 -25.073 -22.147 1.00 58.66 241 GLN A CA 1
ATOM 1905 C C . GLN A 1 241 ? 5.087 -24.763 -21.546 1.00 58.66 241 GLN A C 1
ATOM 1907 O O . GLN A 1 241 ? 4.297 -25.669 -21.303 1.00 58.66 241 GLN A O 1
ATOM 1912 N N . GLY A 1 242 ? 4.826 -23.486 -21.232 1.00 62.47 242 GLY A N 1
ATOM 1913 C CA . GLY A 1 242 ? 3.497 -23.018 -20.803 1.00 62.47 242 GLY A CA 1
ATOM 1914 C C . GLY A 1 242 ? 3.324 -22.680 -19.317 1.00 62.47 242 GLY A C 1
ATOM 1915 O O . GLY A 1 242 ? 2.203 -22.754 -18.815 1.00 62.47 242 GLY A O 1
ATOM 1916 N N . TYR A 1 243 ? 4.387 -22.299 -18.596 1.00 71.50 243 TYR A N 1
ATOM 1917 C CA . TYR A 1 243 ? 4.232 -21.813 -17.223 1.00 71.50 243 TYR A CA 1
ATOM 1918 C C . TYR A 1 243 ? 3.531 -20.451 -17.204 1.00 71.50 243 TYR A C 1
ATOM 1920 O O . TYR A 1 243 ? 4.017 -19.473 -17.776 1.00 71.50 243 TYR A O 1
ATOM 1928 N N . TYR A 1 244 ? 2.403 -20.381 -16.500 1.00 76.25 244 TYR A N 1
ATOM 1929 C CA . TYR A 1 244 ? 1.718 -19.124 -16.238 1.00 76.25 244 TYR A CA 1
ATOM 1930 C C . TYR A 1 244 ? 2.266 -18.472 -14.964 1.00 76.25 244 TYR A C 1
ATOM 1932 O O . TYR A 1 244 ? 2.328 -19.136 -13.926 1.00 76.25 244 TYR A O 1
ATOM 1940 N N . PRO A 1 245 ? 2.626 -17.175 -15.013 1.00 78.69 245 PRO A N 1
ATOM 1941 C CA . PRO A 1 245 ? 3.032 -16.429 -13.831 1.00 78.69 245 PRO A CA 1
ATOM 1942 C C . PRO A 1 245 ? 1.998 -16.519 -12.714 1.00 78.69 245 PRO A C 1
ATOM 1944 O O . PRO A 1 245 ? 0.788 -16.504 -12.965 1.00 78.69 245 PRO A O 1
ATOM 1947 N N . GLN A 1 246 ? 2.479 -16.549 -11.474 1.00 83.75 246 GLN A N 1
ATOM 1948 C CA . GLN A 1 246 ? 1.590 -16.556 -10.321 1.00 83.75 246 GLN A CA 1
ATOM 1949 C C . GLN A 1 246 ? 0.761 -15.269 -10.282 1.00 83.75 246 GLN A C 1
ATOM 1951 O O . GLN A 1 246 ? 1.292 -14.156 -10.343 1.00 83.75 246 GLN A O 1
ATOM 1956 N N . GLN A 1 247 ? -0.557 -15.423 -10.161 1.00 87.81 247 GLN A N 1
ATOM 1957 C CA . GLN A 1 247 ? -1.460 -14.286 -10.043 1.00 87.81 247 GLN A CA 1
ATOM 1958 C C . GLN A 1 247 ? -1.327 -13.637 -8.665 1.00 87.81 247 GLN A C 1
ATOM 1960 O O . GLN A 1 247 ? -1.114 -14.305 -7.648 1.00 87.81 247 GLN A O 1
ATOM 1965 N N . ARG A 1 248 ? -1.479 -12.312 -8.641 1.00 90.88 248 ARG A N 1
ATOM 1966 C CA . ARG A 1 248 ? -1.652 -11.558 -7.404 1.00 90.88 248 ARG A CA 1
ATOM 1967 C C . ARG A 1 248 ? -3.134 -11.509 -7.072 1.00 90.88 248 ARG A C 1
ATOM 1969 O O . ARG A 1 248 ? -3.914 -11.004 -7.876 1.00 90.88 248 ARG A O 1
ATOM 1976 N N . VAL A 1 249 ? -3.496 -11.998 -5.893 1.00 92.19 249 VAL A N 1
ATOM 1977 C CA . VAL A 1 249 ? -4.893 -12.060 -5.454 1.00 92.19 249 VAL A CA 1
ATOM 1978 C C . VAL A 1 249 ? -5.067 -11.182 -4.225 1.00 92.19 249 VAL A C 1
ATOM 1980 O O . VAL A 1 249 ? -4.223 -11.181 -3.330 1.00 92.19 249 VAL A O 1
ATOM 1983 N N . TYR A 1 250 ? -6.164 -10.433 -4.201 1.00 93.25 250 TYR A N 1
ATOM 1984 C CA . TYR A 1 250 ? -6.624 -9.679 -3.043 1.00 93.25 250 TYR A CA 1
ATOM 1985 C C . TYR A 1 250 ? -7.999 -10.210 -2.663 1.00 93.25 250 TYR A C 1
ATOM 1987 O O . TYR A 1 250 ? -8.895 -10.280 -3.503 1.00 93.25 250 TYR A O 1
ATOM 1995 N N . GLU A 1 251 ? -8.154 -10.582 -1.405 1.00 92.06 251 GLU A N 1
ATOM 1996 C CA . GLU A 1 251 ? -9.349 -11.205 -0.865 1.00 92.06 251 GLU A CA 1
ATOM 1997 C C . GLU A 1 251 ? -9.850 -10.382 0.313 1.00 92.06 251 GLU A C 1
ATOM 1999 O O . GLU A 1 251 ? -9.093 -9.999 1.206 1.00 92.06 251 GLU A O 1
ATOM 2004 N N . PHE A 1 252 ? -11.152 -10.133 0.319 1.00 94.00 252 PHE A N 1
ATOM 2005 C CA . PHE A 1 252 ? -11.851 -9.476 1.411 1.00 94.00 252 PHE A CA 1
ATOM 2006 C C . PHE A 1 252 ? -12.812 -10.498 2.006 1.00 94.00 252 PHE A C 1
ATOM 2008 O O . PHE A 1 252 ? -13.644 -11.053 1.288 1.00 94.00 252 PHE A O 1
ATOM 2015 N N . GLY A 1 253 ? -12.678 -10.770 3.300 1.00 89.75 253 GLY A N 1
ATOM 2016 C CA . GLY A 1 253 ? -13.461 -11.782 3.993 1.00 89.75 253 GLY A CA 1
ATOM 2017 C C . GLY A 1 253 ? -14.095 -11.255 5.272 1.00 89.75 253 GLY A C 1
ATOM 2018 O O . GLY A 1 253 ? -13.563 -10.376 5.953 1.00 89.75 253 GLY A O 1
ATOM 2019 N N . LEU A 1 254 ? -15.250 -11.823 5.604 1.00 91.06 254 LEU A N 1
ATOM 2020 C CA . LEU A 1 254 ? -15.972 -11.569 6.841 1.00 91.06 254 LEU A CA 1
ATOM 2021 C C . LEU A 1 254 ? -16.301 -12.918 7.479 1.00 91.06 254 LEU A C 1
ATOM 2023 O O . LEU A 1 254 ? -16.996 -13.735 6.883 1.00 91.06 254 LEU A O 1
ATOM 2027 N N . ASN A 1 255 ? -15.784 -13.157 8.678 1.00 89.69 255 ASN A N 1
ATOM 2028 C CA . ASN A 1 255 ? -16.092 -14.338 9.472 1.00 89.69 255 ASN A CA 1
ATOM 2029 C C . ASN A 1 255 ? -17.073 -13.941 10.582 1.00 89.69 255 ASN A C 1
ATOM 2031 O O . ASN A 1 255 ? -16.766 -13.055 11.383 1.00 89.69 255 ASN A O 1
ATOM 2035 N N . ILE A 1 256 ? -18.247 -14.572 10.592 1.00 89.50 256 ILE A N 1
ATOM 2036 C CA . ILE A 1 256 ? -19.320 -14.350 11.563 1.00 89.50 256 ILE A CA 1
ATOM 2037 C C . ILE A 1 256 ? -19.541 -15.660 12.319 1.00 89.50 256 ILE A C 1
ATOM 2039 O O . ILE A 1 256 ? -19.785 -16.698 11.706 1.00 89.50 256 ILE A O 1
ATOM 2043 N N . THR A 1 257 ? 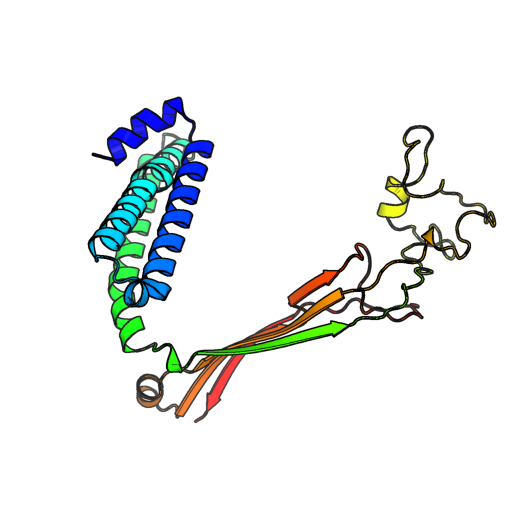-19.457 -15.602 13.642 1.00 87.50 257 THR A N 1
ATOM 2044 C CA . THR A 1 257 ? -19.787 -16.699 14.558 1.00 87.50 257 THR A CA 1
ATOM 2045 C C . THR A 1 257 ? -21.033 -16.306 15.349 1.00 87.50 257 THR A C 1
ATOM 2047 O O . THR A 1 257 ? -21.098 -15.174 15.844 1.00 87.50 257 THR A O 1
ATOM 2050 N N . PHE A 1 258 ? -22.010 -17.214 15.400 1.00 85.69 258 PHE A N 1
ATOM 2051 C CA . PHE A 1 258 ? -23.307 -17.045 16.060 1.00 85.69 258 PHE A CA 1
ATOM 2052 C C . PHE A 1 258 ? -23.349 -17.763 17.393 1.00 85.69 258 PHE A C 1
ATOM 2054 O O . PHE A 1 258 ? -22.772 -18.871 17.447 1.00 85.69 258 PHE A O 1
#

Secondary structure (DSSP, 8-state):
-HHHHHHHHHHHH-HHHHHHHHHHHHHHHHHHHHHHHHHTTTTT--HHHHHHHHHHHHHHHIIIIIHHHHHHHHHHS-TTTHHHHHHHHHHHHHHHHHHHHHHHHHHHHHS-GGGEEEEEEEEEE--SS-EE--STTTSTTGGG-PPPHHHHHTB--SS-TT-SBPPP-SS--TTSS---TTTEE---EEEEEEEEEEEEPPHHHHHTTT-SEEEEEEEEEEEEEEES-SSS-TT--S--SSPPPPPPEEEEEEEEE-

InterPro domains:
  IPR005828 Major facilitator, sugar transporter-like [PF00083] (2-119)
  IPR005829 Sugar transporter, conserved site [PS00216] (6-22)
  IPR020846 Major facilitator superfamily domain [PS50850] (1-142)
  IPR036259 MFS transporter superfamily [G3DSA:1.20.1250.20] (1-132)
  IPR036259 MFS transporter superfamily [SSF103473] (3-116)
  IPR050360 Major Facilitator Superfamily Sugar Transporters [PTHR48022] (2-117)

Radius of gyration: 28.7 Å; chains: 1; bounding box: 54×63×71 Å

Sequence (258 aa):
MTTILALVIIDKVGRKKLVYYGVSGMVVSLILIGLYFLFGETLNVSSLFLLVFFLFYVFCCAVSICAVVFVLLSEMYPTKVRGLAMSIAGFALWIGTYLIGQLTPWMLQNLTPAGTLFDVYLCGSYPGAGWVDDTFYTRPFYADGNAPYYLVEGAWTPENRNAKYPRLSTEARLNGGKYSDWWVKNGTYIRLKNAQIGYTLPTELTRKVGIEKVRAYVSGSNLFTLTGVKYFDPEMPNVNQGYYPQQRVYEFGLNITF

Organism: NCBI:txid997888

pLDDT: mean 79.55, std 10.88, range [52.69, 94.62]

Foldseek 3Di:
DLLVVLVVVCVVCPQVRLQVVLVVLLVVLVVQLVVCVVCVVVVVPDPVSNVVSVVSNVSSCSSHPVNSVLVVLQVVDDPVCSVVSSVVVVVVVVVVVVCCVVVVVVCVVFVPPVQKDKDFDKDWDQPVFFAQQLDQQQDDCVVPDHHDPLLVVQEDDPVNNVGLAYHDDPDPDVPRRDGDVSRGHRLGKIFRAKIKIKGKGDCVVQVVVPFRTKIKMKMKGRQDMDGPDDRDASPDDSDDPPDDHDDIDID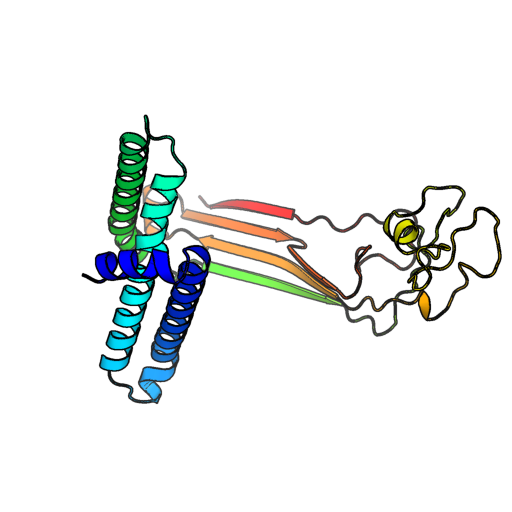IDMDTHD